Protein AF-A0A6A3ALC1-F1 (afdb_monomer)

Structure (mmCIF, N/CA/C/O backbone):
data_AF-A0A6A3ALC1-F1
#
_entry.id   AF-A0A6A3ALC1-F1
#
loop_
_atom_site.group_PDB
_atom_site.id
_atom_site.type_symbol
_atom_site.label_atom_id
_atom_site.label_alt_id
_atom_site.label_comp_id
_atom_site.label_asym_id
_atom_site.label_entity_id
_atom_site.label_seq_id
_atom_site.pdbx_PDB_ins_code
_atom_site.Cartn_x
_atom_site.Cartn_y
_atom_site.Cartn_z
_atom_site.occupancy
_atom_site.B_iso_or_equiv
_atom_site.auth_seq_id
_atom_site.auth_comp_id
_atom_site.auth_asym_id
_atom_site.auth_atom_id
_atom_site.pdbx_PDB_model_num
ATOM 1 N N . MET A 1 1 ? -24.497 8.948 1.895 1.00 29.97 1 MET A N 1
ATOM 2 C CA . MET A 1 1 ? -25.629 8.572 2.768 1.00 29.97 1 MET A CA 1
ATOM 3 C C . MET A 1 1 ? -25.246 9.025 4.170 1.00 29.97 1 MET A C 1
ATOM 5 O O . MET A 1 1 ? -24.110 8.804 4.559 1.00 29.97 1 MET A O 1
ATOM 9 N N . ASP A 1 2 ? -26.103 9.805 4.824 1.00 29.19 2 ASP A N 1
ATOM 10 C CA . ASP A 1 2 ? -25.814 10.597 6.032 1.00 29.19 2 ASP A CA 1
ATOM 11 C C . ASP A 1 2 ? -25.465 9.685 7.231 1.00 29.19 2 ASP A C 1
ATOM 13 O O . ASP A 1 2 ? -26.355 9.178 7.915 1.00 29.19 2 ASP A O 1
ATOM 17 N N . LEU A 1 3 ? -24.168 9.430 7.461 1.00 33.59 3 LEU A N 1
ATOM 18 C CA . LEU A 1 3 ? -23.647 8.793 8.675 1.00 33.59 3 LEU A CA 1
ATOM 19 C C . LEU A 1 3 ? -23.808 9.788 9.825 1.00 33.59 3 LEU A C 1
ATOM 21 O O . LEU A 1 3 ? -22.869 10.470 10.233 1.00 33.59 3 LEU A O 1
ATOM 25 N N . ARG A 1 4 ? -25.024 9.868 10.367 1.00 38.03 4 ARG A N 1
ATOM 26 C CA . ARG A 1 4 ? -25.247 10.454 11.686 1.00 38.03 4 ARG A CA 1
ATOM 27 C C . ARG A 1 4 ? -24.602 9.537 12.716 1.00 38.03 4 ARG A C 1
ATOM 29 O O . ARG A 1 4 ? -25.267 8.730 13.359 1.00 38.03 4 ARG A O 1
ATOM 36 N N . LEU A 1 5 ? -23.287 9.663 12.872 1.00 43.12 5 LEU A N 1
ATOM 37 C CA . LEU A 1 5 ? -22.649 9.376 14.144 1.00 43.12 5 LEU A CA 1
ATOM 38 C C . LEU A 1 5 ? -23.392 10.239 15.159 1.00 43.12 5 LEU A C 1
ATOM 40 O O . LEU A 1 5 ? -23.270 11.464 15.147 1.00 43.12 5 LEU A O 1
ATOM 44 N N . ASN A 1 6 ? -24.216 9.606 15.994 1.00 45.78 6 ASN A N 1
ATOM 45 C CA . ASN A 1 6 ? -24.698 10.220 17.221 1.00 45.78 6 ASN A CA 1
ATOM 46 C C . ASN A 1 6 ? -23.458 10.447 18.091 1.00 45.78 6 ASN A C 1
ATOM 48 O O . ASN A 1 6 ? -23.088 9.612 18.912 1.00 45.78 6 ASN A O 1
ATOM 52 N N . LEU A 1 7 ? -22.745 11.532 17.808 1.00 45.75 7 LEU A N 1
ATOM 53 C CA . LEU A 1 7 ? -21.563 11.949 18.524 1.00 45.75 7 LEU A CA 1
ATOM 54 C C . LEU A 1 7 ? -22.053 12.639 19.786 1.00 45.75 7 LEU A C 1
ATOM 56 O O . LEU A 1 7 ? -22.609 13.736 19.731 1.00 45.75 7 LEU A O 1
ATOM 60 N N . VAL A 1 8 ? -21.852 11.993 20.928 1.00 55.41 8 VAL A N 1
ATOM 61 C CA . VAL A 1 8 ? -21.975 12.684 22.206 1.00 55.41 8 VAL A CA 1
ATOM 62 C C . VAL A 1 8 ? -20.604 13.273 22.511 1.00 55.41 8 VAL A C 1
ATOM 64 O O . VAL A 1 8 ? -19.768 12.673 23.186 1.00 55.41 8 VAL A O 1
ATOM 67 N N . THR A 1 9 ? -20.356 14.463 21.969 1.00 48.62 9 THR A N 1
ATOM 68 C CA . THR A 1 9 ? -19.227 15.303 22.370 1.00 48.62 9 THR A CA 1
ATOM 69 C C . THR A 1 9 ? -19.550 15.923 23.724 1.00 48.62 9 THR A C 1
ATOM 71 O O . THR A 1 9 ? -20.247 16.928 23.837 1.00 48.62 9 THR A O 1
ATOM 74 N N . LEU A 1 10 ? -19.058 15.291 24.786 1.00 53.97 10 LEU A N 1
ATOM 75 C CA . LEU A 1 10 ? -19.120 15.818 26.147 1.00 53.97 10 LEU A CA 1
ATOM 76 C C . LEU A 1 10 ? -17.853 16.633 26.419 1.00 53.97 10 LEU A C 1
ATOM 78 O O . LEU A 1 10 ? -16.948 16.204 27.128 1.00 53.97 10 LEU A O 1
ATOM 82 N N . GLU A 1 11 ? -17.782 17.822 25.817 1.00 43.75 11 GLU A N 1
ATOM 83 C CA . GLU A 1 11 ? -16.582 18.673 25.854 1.00 43.75 11 GLU A CA 1
ATOM 84 C C . GLU A 1 11 ? -16.265 19.258 27.235 1.00 43.75 11 GLU A C 1
ATOM 86 O O . GLU A 1 11 ? -15.140 19.683 27.478 1.00 43.75 11 GLU A O 1
ATOM 91 N N . THR A 1 12 ? -17.207 19.281 28.177 1.00 46.44 12 THR A N 1
ATOM 92 C CA . THR A 1 12 ? -16.964 19.898 29.487 1.00 46.44 12 THR A CA 1
ATOM 93 C C . THR A 1 12 ? -17.797 19.250 30.585 1.00 46.44 12 THR A C 1
ATOM 95 O O . THR A 1 12 ? -18.815 19.779 31.020 1.00 46.44 12 THR A O 1
ATOM 98 N N . ILE A 1 13 ? -17.324 18.129 31.134 1.00 47.84 13 ILE A N 1
ATOM 99 C CA . ILE A 1 13 ? -17.616 17.842 32.544 1.00 47.84 13 ILE A CA 1
ATOM 100 C C . ILE A 1 13 ? -16.297 17.706 33.289 1.00 47.84 13 ILE A C 1
ATOM 102 O O . ILE A 1 13 ? -15.787 16.616 33.538 1.00 47.84 13 ILE A O 1
ATOM 106 N N . LEU A 1 14 ? -15.776 18.866 33.691 1.00 51.53 14 LEU A N 1
ATOM 107 C CA . LEU A 1 14 ? -14.602 19.033 34.551 1.00 51.53 14 LEU A CA 1
ATOM 108 C C . LEU A 1 14 ? -14.738 18.319 35.921 1.00 51.53 14 LEU A C 1
ATOM 110 O O . LEU A 1 14 ? -13.794 18.308 36.700 1.00 51.53 14 LEU A O 1
ATOM 114 N N . TRP A 1 15 ? -15.903 17.725 36.218 1.00 57.31 15 TRP A N 1
ATOM 115 C CA . TRP A 1 15 ? -16.284 17.217 37.539 1.00 57.31 15 TRP A CA 1
ATOM 116 C C . TRP A 1 15 ? -16.994 15.851 37.528 1.00 57.31 15 TRP A C 1
ATOM 118 O O . TRP A 1 15 ? -17.626 15.481 38.516 1.00 57.31 15 TRP A O 1
ATOM 128 N N . LEU A 1 16 ? -16.928 15.079 36.436 1.00 66.75 16 LEU A N 1
ATOM 129 C CA . LEU A 1 16 ? -17.439 13.704 36.455 1.00 66.75 16 LEU A CA 1
ATOM 130 C C . LEU A 1 16 ? -16.496 12.860 37.315 1.00 66.75 16 LEU A C 1
ATOM 132 O O . LEU A 1 16 ? -15.332 12.690 36.962 1.00 66.75 16 LEU A O 1
ATOM 136 N N . VAL A 1 17 ? -16.992 12.332 38.434 1.00 77.81 17 VAL A N 1
ATOM 137 C CA . VAL A 1 17 ? -16.265 11.339 39.237 1.00 77.81 17 VAL A CA 1
ATOM 138 C C . VAL A 1 17 ? -16.058 10.080 38.386 1.00 77.81 17 VAL A C 1
ATOM 140 O O . VAL A 1 17 ? -16.912 9.737 37.568 1.00 77.81 17 VAL A O 1
ATOM 143 N N . GLU A 1 18 ? -14.923 9.402 38.564 1.00 79.38 18 GLU A N 1
ATOM 144 C CA . GLU A 1 18 ? -14.517 8.219 37.788 1.00 79.38 18 GLU A CA 1
ATOM 145 C C . GLU A 1 18 ? -15.630 7.165 37.666 1.00 79.38 18 GLU A C 1
ATOM 147 O O . GLU A 1 18 ? -15.901 6.666 36.576 1.00 79.38 18 GLU A O 1
ATOM 152 N N . GLU A 1 19 ? -16.365 6.911 38.750 1.00 86.00 19 GLU A N 1
ATOM 153 C CA . GLU A 1 19 ? -17.481 5.960 38.763 1.00 86.00 19 GLU A CA 1
ATOM 154 C C . GLU A 1 19 ? -18.567 6.297 37.724 1.00 86.00 19 GLU A C 1
ATOM 156 O O . GLU A 1 19 ? -19.090 5.417 37.037 1.00 86.00 19 GLU A O 1
ATOM 161 N N . SER A 1 20 ? -18.896 7.579 37.573 1.00 85.56 20 SER A N 1
ATOM 162 C CA . SER A 1 20 ? -19.902 8.035 36.614 1.00 85.56 20 SER A CA 1
ATOM 163 C C . SER A 1 20 ? -19.396 7.952 35.175 1.00 85.56 20 SER A C 1
ATOM 165 O O . SER A 1 20 ? -20.187 7.671 34.276 1.00 85.56 20 SER A O 1
ATOM 167 N N . MET A 1 21 ? -18.090 8.131 34.946 1.00 83.69 21 MET A N 1
ATOM 168 C CA . MET A 1 21 ? -17.496 7.929 33.619 1.00 83.69 21 MET A CA 1
ATOM 169 C C . MET A 1 21 ? -17.563 6.472 33.191 1.00 83.69 21 MET A C 1
ATOM 171 O O . MET A 1 21 ? -17.961 6.198 32.068 1.00 83.69 21 MET A O 1
ATOM 175 N N . VAL A 1 22 ? -17.225 5.543 34.088 1.00 88.56 22 VAL A N 1
ATOM 176 C CA . VAL A 1 22 ? -17.288 4.102 33.803 1.00 88.56 22 VAL A CA 1
ATOM 177 C C . VAL A 1 22 ? -18.728 3.673 33.512 1.00 88.56 22 VAL A C 1
ATOM 179 O O . VAL A 1 22 ? -18.978 2.893 32.592 1.00 88.56 22 VAL A O 1
ATOM 182 N N . LYS A 1 23 ? -19.703 4.210 34.259 1.00 89.88 23 LYS A N 1
ATOM 183 C CA . LYS A 1 23 ? -21.128 3.961 33.992 1.00 89.88 23 LYS A CA 1
ATOM 184 C C . LYS A 1 23 ? -21.550 4.496 32.624 1.00 89.88 23 LYS A C 1
ATOM 186 O O . LYS A 1 23 ? -22.226 3.776 31.893 1.00 89.88 23 LYS A O 1
ATOM 191 N N . LEU A 1 24 ? -21.152 5.723 32.286 1.00 88.06 24 LEU A N 1
ATOM 192 C CA . LEU A 1 24 ? -21.489 6.349 31.010 1.00 88.06 24 LEU A CA 1
ATOM 193 C C . LEU A 1 24 ? -20.846 5.611 29.832 1.00 88.06 24 LEU A C 1
ATOM 195 O O . LEU A 1 24 ? -21.535 5.298 28.870 1.00 88.06 24 LEU A O 1
ATOM 199 N N . ASP A 1 25 ? -19.567 5.261 29.949 1.00 88.44 25 ASP A N 1
ATOM 200 C CA . ASP A 1 25 ? -18.830 4.456 28.974 1.00 88.44 25 ASP A CA 1
ATOM 201 C C . ASP A 1 25 ? -19.557 3.146 28.657 1.00 88.44 25 ASP A C 1
ATOM 203 O O . ASP A 1 25 ? -19.815 2.828 27.495 1.00 88.44 25 ASP A O 1
ATOM 207 N N . ARG A 1 26 ? -19.974 2.422 29.703 1.00 90.25 26 ARG A N 1
ATOM 208 C CA . ARG A 1 26 ? -20.699 1.159 29.553 1.00 90.25 26 ARG A CA 1
ATOM 209 C C . ARG A 1 26 ? -22.016 1.337 28.798 1.00 90.25 26 ARG A C 1
ATOM 211 O O . ARG A 1 26 ? -22.315 0.522 27.931 1.00 90.25 26 ARG A O 1
ATOM 218 N N . ILE A 1 27 ? -22.787 2.376 29.126 1.00 89.69 27 ILE A N 1
ATOM 219 C CA . ILE A 1 27 ? -24.067 2.671 28.462 1.00 89.69 27 ILE A CA 1
ATOM 220 C C . ILE A 1 27 ? -23.821 3.041 26.995 1.00 89.69 27 ILE A C 1
ATOM 222 O O . ILE A 1 27 ? -24.433 2.457 26.107 1.00 89.69 27 ILE A O 1
ATOM 226 N N . CYS A 1 28 ? -22.875 3.943 26.721 1.00 88.56 28 CYS A N 1
ATOM 227 C CA . CYS A 1 28 ? -22.543 4.359 25.359 1.00 88.56 28 CYS A CA 1
ATOM 228 C C . CYS A 1 28 ? -22.090 3.177 24.489 1.00 88.56 28 CYS A C 1
ATOM 230 O O . CYS A 1 28 ? -22.534 3.055 23.350 1.00 88.56 28 CYS A O 1
ATOM 232 N N . ARG A 1 29 ? -21.288 2.248 25.026 1.00 87.75 29 ARG A N 1
ATOM 233 C CA . ARG A 1 29 ? -20.883 1.030 24.301 1.00 87.75 29 ARG A CA 1
ATOM 234 C C . ARG A 1 29 ? -22.042 0.083 24.001 1.00 87.75 29 ARG A C 1
ATOM 236 O O . ARG A 1 29 ? -22.037 -0.548 22.946 1.00 87.75 29 ARG A O 1
ATOM 243 N N . GLN A 1 30 ? -23.006 -0.041 24.914 1.00 88.75 30 GLN A N 1
ATOM 244 C CA . GLN A 1 30 ? -24.198 -0.874 24.713 1.00 88.75 30 GLN A CA 1
ATOM 245 C C . GLN A 1 30 ? -25.095 -0.313 23.607 1.00 88.75 30 GLN A C 1
ATOM 247 O O . GLN A 1 30 ? -25.581 -1.075 22.778 1.00 88.75 30 GLN A O 1
ATOM 252 N N . GLU A 1 31 ? -25.223 1.011 23.549 1.00 86.62 31 GLU A N 1
ATOM 253 C CA . GLU A 1 31 ? -26.041 1.724 22.560 1.00 86.62 31 GLU A CA 1
ATOM 254 C C . GLU A 1 31 ? -25.285 2.055 21.257 1.00 86.62 31 GLU A C 1
ATOM 256 O O . GLU A 1 31 ? -25.820 2.730 20.381 1.00 86.62 31 GLU A O 1
ATOM 261 N N . ASN A 1 32 ? -24.035 1.595 21.111 1.00 83.31 32 ASN A N 1
ATOM 262 C CA . ASN A 1 32 ? -23.160 1.887 19.969 1.00 83.31 32 ASN A CA 1
ATOM 263 C C . ASN A 1 32 ? -22.980 3.397 19.687 1.00 83.31 32 ASN A C 1
ATOM 265 O O . ASN A 1 32 ? -22.953 3.847 18.541 1.00 83.31 32 ASN A O 1
ATOM 269 N N . VAL A 1 33 ? -22.862 4.186 20.753 1.00 85.81 33 VAL A N 1
ATOM 270 C CA . VAL A 1 33 ? -22.653 5.637 20.724 1.00 85.81 33 VAL A CA 1
ATOM 271 C C . VAL A 1 33 ? -21.180 5.940 20.991 1.00 85.81 33 VAL A C 1
ATOM 273 O O . VAL A 1 33 ? -20.600 5.444 21.957 1.00 85.81 33 VAL A O 1
ATOM 276 N N . MET A 1 34 ? -20.573 6.781 20.150 1.00 85.25 34 MET A N 1
ATOM 277 C CA . MET A 1 34 ? -19.203 7.251 20.354 1.00 85.25 34 MET A CA 1
ATOM 278 C C . MET A 1 34 ? -19.152 8.246 21.515 1.00 85.25 34 MET A C 1
ATOM 280 O O . MET A 1 34 ? -19.921 9.211 21.551 1.00 85.25 34 MET A O 1
ATOM 284 N N . LEU A 1 35 ? -18.211 8.030 22.431 1.00 86.94 35 LEU A N 1
ATOM 285 C CA . LEU A 1 35 ? -17.982 8.878 23.593 1.00 86.94 35 LEU A CA 1
ATOM 286 C C . LEU A 1 35 ? -16.545 9.399 23.593 1.00 86.94 35 LEU A C 1
ATOM 288 O O . LEU A 1 35 ? -15.596 8.626 23.468 1.00 86.94 35 LEU A O 1
ATOM 292 N N . ILE A 1 36 ? -16.385 10.709 23.772 1.00 87.56 36 ILE A N 1
ATOM 293 C CA . ILE A 1 36 ? -15.078 11.355 23.917 1.00 87.56 36 ILE A CA 1
ATOM 294 C C . ILE A 1 36 ? -15.037 12.051 25.274 1.00 87.56 36 ILE A C 1
ATOM 296 O O . ILE A 1 36 ? -15.840 12.940 25.551 1.00 87.56 36 ILE A O 1
ATOM 300 N N . PHE A 1 37 ? -14.087 11.655 26.114 1.00 85.38 37 PHE A N 1
ATOM 301 C CA . PHE A 1 37 ? -13.761 12.340 27.355 1.00 85.38 37 PHE A CA 1
ATOM 302 C C . PHE A 1 37 ? -12.578 13.270 27.128 1.00 85.38 37 PHE A C 1
ATOM 304 O O . PHE A 1 37 ? -11.504 12.810 26.754 1.00 85.38 37 PHE A O 1
ATOM 311 N N . ALA A 1 38 ? -12.750 14.555 27.421 1.00 85.56 38 ALA A N 1
ATOM 312 C CA . ALA A 1 38 ? -11.666 15.526 27.470 1.00 85.56 38 ALA A CA 1
ATOM 313 C C . ALA A 1 38 ? -11.554 16.095 28.890 1.00 85.56 38 ALA A C 1
ATOM 315 O O . ALA A 1 38 ? -12.540 16.539 29.481 1.00 85.56 38 ALA A O 1
ATOM 316 N N . ARG A 1 39 ? -10.353 16.060 29.467 1.00 81.25 39 ARG A N 1
ATOM 317 C CA . ARG A 1 39 ? -10.051 16.586 30.803 1.00 81.25 39 ARG A CA 1
ATOM 318 C C . ARG A 1 39 ? -8.808 17.455 30.751 1.00 81.25 39 ARG A C 1
ATOM 320 O O . ARG A 1 39 ? -7.863 17.142 30.039 1.00 81.25 39 ARG A O 1
ATOM 327 N N . SER A 1 40 ? -8.794 18.514 31.551 1.00 86.00 40 SER A N 1
ATOM 328 C CA . SER A 1 40 ? -7.619 19.360 31.744 1.00 86.00 40 SER A CA 1
ATOM 329 C C . SER A 1 40 ? -7.277 19.431 33.228 1.00 86.00 40 SER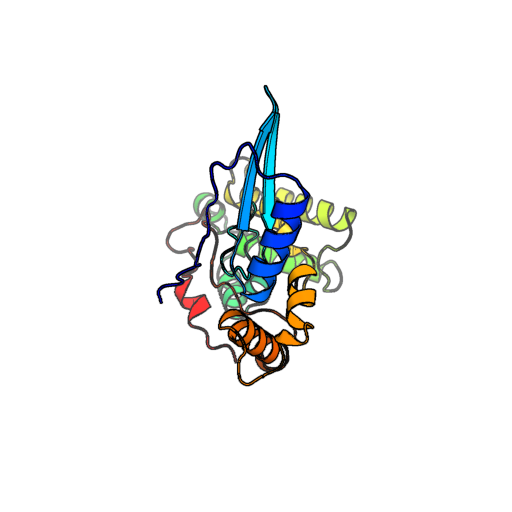 A C 1
ATOM 331 O O . SER A 1 40 ? -8.130 19.758 34.053 1.00 86.00 40 SER A O 1
ATOM 333 N N . TYR A 1 41 ? -6.032 19.108 33.561 1.00 84.69 41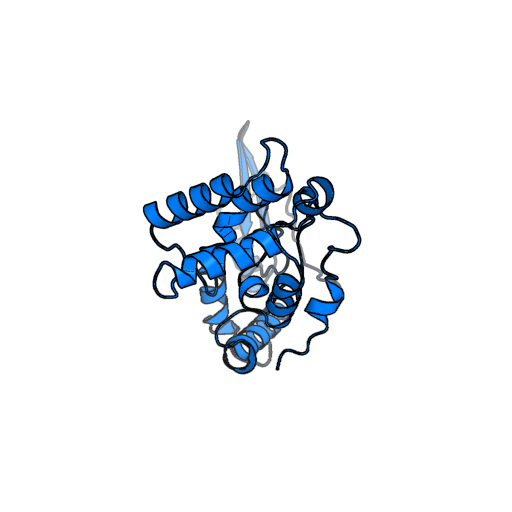 TYR A N 1
ATOM 334 C CA . TYR A 1 41 ? -5.440 19.213 34.889 1.00 84.69 41 TYR A CA 1
ATOM 335 C C . TYR A 1 41 ? -4.226 20.143 34.812 1.00 84.69 41 TYR A C 1
ATOM 337 O O . TYR A 1 41 ? -3.111 19.726 34.491 1.00 84.69 41 TYR A O 1
ATOM 345 N N . GLY A 1 42 ? -4.447 21.429 35.096 1.00 87.19 42 GLY A N 1
ATOM 346 C CA . GLY A 1 42 ? -3.411 22.459 35.018 1.00 87.19 42 GLY A CA 1
ATOM 347 C C . GLY A 1 42 ? -2.879 22.617 33.593 1.00 87.19 42 GLY A C 1
ATOM 348 O O . GLY A 1 42 ? -3.579 23.125 32.725 1.00 87.19 42 GLY A O 1
ATOM 349 N N . LEU A 1 43 ? -1.639 22.175 33.366 1.00 91.19 43 LEU A N 1
ATOM 350 C CA . LEU A 1 43 ? -0.973 22.203 32.056 1.00 91.19 43 LEU A CA 1
ATOM 351 C C . LEU A 1 43 ? -1.062 20.866 31.298 1.00 91.19 43 LEU A C 1
ATOM 353 O O . LEU A 1 43 ? -0.460 20.726 30.238 1.00 91.19 43 LEU A O 1
ATOM 357 N N . THR A 1 44 ? -1.775 19.872 31.836 1.00 91.06 44 THR A N 1
ATOM 358 C CA . THR A 1 44 ? -1.932 18.547 31.216 1.00 91.06 44 THR A CA 1
ATOM 359 C C . THR A 1 44 ? -3.353 18.364 30.699 1.00 91.06 44 THR A C 1
ATOM 361 O O . THR A 1 44 ? -4.305 18.466 31.468 1.00 91.06 44 THR A O 1
ATOM 364 N N . GLY A 1 45 ? -3.497 18.048 29.413 1.00 88.81 45 GLY A N 1
ATOM 365 C CA . GLY A 1 45 ? -4.756 17.594 28.821 1.00 88.81 45 GLY A CA 1
ATOM 366 C C . GLY A 1 45 ? -4.788 16.071 28.689 1.00 88.81 45 GLY A C 1
ATOM 367 O O . GLY A 1 45 ? -3.781 15.460 28.344 1.00 88.81 45 GLY A O 1
ATOM 368 N N . LEU A 1 46 ? -5.943 15.460 28.942 1.00 85.06 46 LEU A N 1
ATOM 369 C CA . LEU A 1 46 ? -6.227 14.047 28.702 1.00 85.06 46 LEU A CA 1
ATOM 370 C C . LEU A 1 46 ? -7.431 13.946 27.769 1.00 85.06 46 LEU A C 1
ATOM 372 O O . LEU A 1 46 ? -8.481 14.517 28.062 1.00 85.06 46 LEU A O 1
ATOM 376 N N . ILE A 1 47 ? -7.293 13.183 26.688 1.00 89.06 47 ILE A N 1
ATOM 377 C CA . ILE A 1 47 ? -8.396 12.831 25.795 1.00 89.06 47 ILE A CA 1
ATOM 378 C C . ILE A 1 47 ? -8.500 11.307 25.754 1.00 89.06 47 ILE A C 1
ATOM 380 O O . ILE A 1 47 ? -7.506 10.625 25.518 1.00 89.06 47 ILE A O 1
ATOM 384 N N . GLN A 1 48 ? -9.696 10.776 25.990 1.00 87.25 48 GLN A N 1
ATOM 385 C CA . GLN A 1 48 ? -9.998 9.352 25.894 1.00 87.25 48 GLN A CA 1
ATOM 386 C C . GLN A 1 48 ? -11.210 9.158 24.988 1.00 87.25 48 GLN A C 1
ATOM 388 O O . GLN A 1 48 ? -12.269 9.730 25.229 1.00 87.25 48 GLN A O 1
ATOM 393 N N . ILE A 1 49 ? -11.057 8.322 23.964 1.00 89.19 49 ILE A N 1
ATOM 394 C CA . ILE A 1 49 ? -12.127 7.960 23.034 1.00 89.19 49 ILE A CA 1
ATOM 395 C C . ILE A 1 49 ? -12.616 6.560 23.400 1.00 89.19 49 ILE A C 1
ATOM 397 O O . ILE A 1 49 ? -11.813 5.658 23.638 1.00 89.19 49 ILE A O 1
ATOM 401 N N . SER A 1 50 ? -13.931 6.380 23.445 1.00 88.69 50 SER A N 1
ATOM 402 C CA . SER A 1 50 ? -14.568 5.086 23.630 1.00 88.69 50 SER A CA 1
ATOM 403 C C . SER A 1 50 ? -15.605 4.852 22.549 1.00 88.69 50 SER A C 1
ATOM 405 O O . SER A 1 50 ? -16.550 5.621 22.366 1.00 88.69 50 SER A O 1
ATOM 407 N N . VAL A 1 51 ? -15.396 3.773 21.813 1.00 88.31 51 VAL A N 1
ATOM 408 C CA . VAL A 1 51 ? -16.236 3.329 20.712 1.00 88.31 51 VAL A CA 1
ATOM 409 C C . VAL A 1 51 ? -16.163 1.807 20.674 1.00 88.31 51 VAL A C 1
ATOM 411 O O . VAL A 1 51 ? -15.129 1.230 21.014 1.00 88.31 51 VAL A O 1
ATOM 414 N N . LYS A 1 52 ? -17.272 1.149 20.327 1.00 86.75 52 LYS A N 1
ATOM 415 C CA . LYS A 1 52 ? -17.311 -0.313 20.210 1.00 86.75 52 LYS A CA 1
ATOM 416 C C . LYS A 1 52 ? -16.536 -0.776 18.977 1.00 86.75 52 LYS A C 1
ATOM 418 O O . LYS A 1 52 ? -15.660 -1.622 19.089 1.00 86.75 52 LYS A O 1
ATOM 423 N N . GLU A 1 53 ? -16.867 -0.200 17.828 1.00 87.38 53 GLU A N 1
ATOM 424 C CA . GLU A 1 53 ? -16.229 -0.465 16.544 1.00 87.38 53 GLU A CA 1
ATOM 425 C C . GLU A 1 53 ? -16.226 0.830 15.725 1.00 87.38 53 GLU A C 1
ATOM 427 O O . GLU A 1 53 ? -17.230 1.545 15.678 1.00 87.38 53 GLU A O 1
ATOM 432 N N . HIS A 1 54 ? -15.091 1.149 15.106 1.00 88.25 54 HIS A N 1
ATOM 433 C CA . HIS A 1 54 ? -14.965 2.282 14.197 1.00 88.25 54 HIS A CA 1
ATOM 434 C C . HIS A 1 54 ? -14.300 1.818 12.905 1.00 88.25 54 HIS A C 1
ATOM 436 O O . HIS A 1 54 ? -13.084 1.660 12.835 1.00 88.25 54 HIS A O 1
ATOM 442 N N . THR A 1 55 ? -15.125 1.569 11.894 1.00 89.19 55 THR A N 1
ATOM 443 C CA . THR A 1 55 ? -14.690 1.113 10.576 1.00 89.19 55 THR A CA 1
ATOM 444 C C . THR A 1 55 ? -14.359 2.301 9.679 1.00 89.19 55 THR A C 1
ATOM 446 O O . THR A 1 55 ? -15.196 3.190 9.503 1.00 89.19 55 THR A O 1
ATOM 449 N N . VAL A 1 56 ? -13.169 2.307 9.078 1.00 88.50 56 VAL A N 1
ATOM 450 C CA . VAL A 1 56 ? -12.688 3.384 8.198 1.00 88.50 56 VAL A CA 1
ATOM 451 C C . VAL A 1 56 ? -12.234 2.782 6.873 1.00 88.50 56 VAL A C 1
ATOM 453 O O . VAL A 1 56 ? -11.431 1.855 6.868 1.00 88.50 56 VAL A O 1
ATOM 456 N N . ILE A 1 57 ? -12.743 3.317 5.759 1.00 85.56 57 ILE A N 1
ATOM 457 C CA . ILE A 1 57 ? -12.324 2.929 4.400 1.00 85.56 57 ILE A CA 1
ATOM 458 C C . ILE A 1 57 ? -11.202 3.862 3.919 1.00 85.56 57 ILE A C 1
ATOM 460 O O . ILE A 1 57 ? -10.116 3.412 3.574 1.00 85.56 57 ILE A O 1
ATOM 464 N N . GLU A 1 58 ? -11.427 5.177 3.961 1.00 83.06 58 GLU A N 1
ATOM 465 C CA . GLU A 1 58 ? -10.430 6.179 3.569 1.00 83.06 58 GLU A CA 1
ATOM 466 C C . GLU A 1 58 ? -9.546 6.582 4.757 1.00 83.06 58 GLU A C 1
ATOM 468 O O . GLU A 1 58 ? -9.772 7.604 5.407 1.00 83.06 58 GLU A O 1
ATOM 473 N N . SER A 1 59 ? -8.521 5.779 5.044 1.00 80.94 59 SER A N 1
ATOM 474 C CA . SER A 1 59 ? -7.566 6.047 6.131 1.00 80.94 59 SER A CA 1
ATOM 475 C C . SER A 1 59 ? -6.571 7.175 5.830 1.00 80.94 59 SER A C 1
ATOM 477 O O . SER A 1 59 ? -5.935 7.667 6.757 1.00 80.94 59 SER A O 1
ATOM 479 N N . LYS A 1 60 ? -6.455 7.595 4.558 1.00 78.06 60 LYS A N 1
ATOM 480 C CA . LYS A 1 60 ? -5.559 8.664 4.068 1.00 78.06 60 LYS A CA 1
ATOM 481 C C . LYS A 1 60 ? -4.138 8.554 4.649 1.00 78.06 60 LYS A C 1
ATOM 483 O O . LYS A 1 60 ? -3.715 9.438 5.391 1.00 78.06 60 LYS A O 1
ATOM 488 N N . PRO A 1 61 ? -3.405 7.470 4.344 1.00 75.44 61 PRO A N 1
ATOM 489 C CA . PRO A 1 61 ? -2.069 7.275 4.893 1.00 75.44 61 PRO A CA 1
ATOM 490 C C . PRO A 1 61 ? -1.101 8.360 4.394 1.00 75.44 61 PRO A C 1
ATOM 492 O O . PRO A 1 61 ? -1.079 8.675 3.205 1.00 75.44 61 PRO A O 1
ATOM 495 N N . ASP A 1 62 ? -0.257 8.879 5.292 1.00 63.94 62 ASP A N 1
ATOM 496 C CA . ASP A 1 62 ? 0.744 9.918 4.977 1.00 63.94 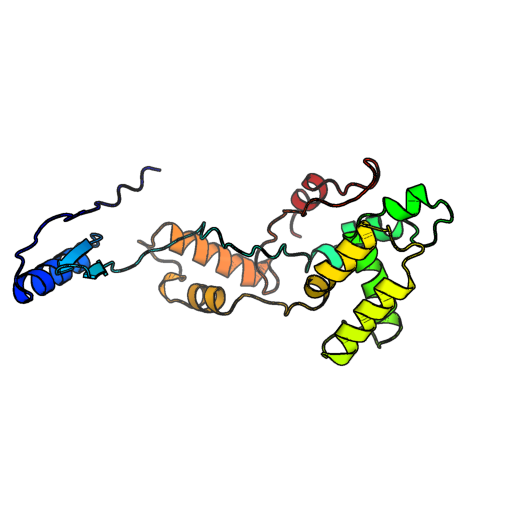62 ASP A CA 1
ATOM 497 C C . ASP A 1 62 ? 1.787 9.455 3.945 1.00 63.94 62 ASP A C 1
ATOM 499 O O . ASP A 1 62 ? 2.346 10.249 3.186 1.00 63.94 62 ASP A O 1
ATOM 503 N N . HIS A 1 63 ? 2.060 8.149 3.907 1.00 63.00 63 HIS A N 1
ATOM 504 C CA . HIS A 1 63 ? 2.994 7.534 2.973 1.00 63.00 63 HIS A CA 1
ATOM 505 C C . HIS A 1 63 ? 2.257 6.547 2.077 1.00 63.00 63 HIS A C 1
ATOM 507 O O . HIS A 1 63 ? 2.102 5.370 2.405 1.00 63.00 63 HIS A O 1
ATOM 513 N N . PHE A 1 64 ? 1.807 7.052 0.931 1.00 61.50 64 PHE A N 1
ATOM 514 C CA . PHE A 1 64 ? 1.160 6.251 -0.091 1.00 61.50 64 PHE A CA 1
ATOM 515 C C . PHE A 1 64 ? 2.202 5.572 -0.991 1.00 61.50 64 PHE A C 1
ATOM 517 O O . PHE A 1 64 ? 2.949 6.241 -1.710 1.00 61.50 64 PHE A O 1
ATOM 524 N N . LEU A 1 65 ? 2.272 4.239 -0.964 1.00 62.09 65 LEU A N 1
ATOM 525 C CA . LEU A 1 65 ? 3.055 3.482 -1.938 1.00 62.09 65 LEU A CA 1
ATOM 526 C C . LEU A 1 65 ? 2.133 3.042 -3.070 1.00 62.09 65 LEU A C 1
ATOM 528 O O . LEU A 1 65 ? 1.363 2.105 -2.904 1.00 62.09 65 LEU A O 1
ATOM 532 N N . TYR A 1 66 ? 2.255 3.699 -4.225 1.00 63.81 66 TYR A N 1
ATOM 533 C CA . TYR A 1 66 ? 1.581 3.263 -5.447 1.00 63.81 66 TYR A CA 1
ATOM 534 C C . TYR A 1 66 ? 1.903 1.802 -5.747 1.00 63.81 66 TYR A C 1
ATOM 536 O O . TYR A 1 66 ? 3.079 1.416 -5.811 1.00 63.81 66 TYR A O 1
ATOM 544 N N . ASP A 1 67 ? 0.857 1.014 -5.970 1.00 64.25 67 ASP A N 1
ATOM 545 C CA . ASP A 1 67 ? 0.993 -0.383 -6.337 1.00 64.25 67 ASP A CA 1
ATOM 546 C C . ASP A 1 67 ? 1.470 -0.531 -7.792 1.00 64.25 67 ASP A C 1
ATOM 548 O O . ASP A 1 67 ? 0.690 -0.687 -8.731 1.00 64.25 67 ASP A O 1
ATOM 552 N N . LEU A 1 68 ? 2.792 -0.512 -7.981 1.00 63.75 68 LEU A N 1
ATOM 553 C CA . LEU A 1 68 ? 3.415 -0.825 -9.270 1.00 63.75 68 LEU A CA 1
ATOM 554 C C . LEU A 1 68 ? 3.573 -2.342 -9.507 1.00 63.75 68 LEU A C 1
ATOM 556 O O . LEU A 1 68 ? 4.132 -2.747 -10.529 1.00 63.75 68 LEU A O 1
ATOM 560 N N . ARG A 1 69 ? 3.102 -3.199 -8.585 1.00 61.34 69 ARG A N 1
ATOM 561 C CA . ARG A 1 69 ? 3.410 -4.643 -8.561 1.00 61.34 69 ARG A CA 1
ATOM 562 C C . ARG A 1 69 ? 2.800 -5.372 -9.754 1.00 61.34 69 ARG A C 1
ATOM 564 O O . ARG A 1 69 ? 3.483 -6.162 -10.406 1.00 61.34 69 ARG A O 1
ATOM 571 N N . LYS A 1 70 ? 1.538 -5.076 -10.088 1.00 57.22 70 LYS A N 1
ATOM 572 C CA . LYS A 1 70 ? 0.910 -5.616 -11.306 1.00 57.22 70 LYS A CA 1
ATOM 573 C C . LYS A 1 70 ? 1.287 -4.834 -12.549 1.00 57.22 70 LYS A C 1
ATOM 575 O O . LYS A 1 70 ? 1.326 -5.457 -13.596 1.00 57.22 70 LYS A O 1
ATOM 580 N N . LEU A 1 71 ? 1.633 -3.545 -12.446 1.00 54.16 71 LEU A N 1
ATOM 581 C CA . LEU A 1 71 ? 2.107 -2.766 -13.595 1.00 54.16 71 LEU A CA 1
ATOM 582 C C . LEU A 1 71 ? 3.257 -3.508 -14.295 1.00 54.16 71 LEU A C 1
ATOM 584 O O . LEU A 1 71 ? 3.138 -3.803 -15.477 1.00 54.16 71 LEU A O 1
ATOM 588 N N . ILE A 1 72 ? 4.270 -3.967 -13.551 1.00 53.09 72 ILE A N 1
ATOM 589 C CA . ILE A 1 72 ? 5.421 -4.713 -14.105 1.00 53.09 72 ILE A CA 1
ATOM 590 C C . ILE A 1 72 ? 5.047 -6.083 -14.707 1.00 53.09 72 ILE A C 1
ATOM 592 O O . ILE A 1 72 ? 5.767 -6.613 -15.547 1.00 53.09 72 ILE A O 1
ATOM 596 N N . SER A 1 73 ? 3.929 -6.679 -14.294 1.00 57.47 73 SER A N 1
ATOM 597 C CA . SER A 1 73 ? 3.481 -7.990 -14.794 1.00 57.47 73 SER A CA 1
ATOM 598 C C . SER A 1 73 ? 2.372 -7.883 -15.844 1.00 57.47 73 SER A C 1
ATOM 600 O O . SER A 1 73 ? 1.914 -8.897 -16.368 1.00 57.47 73 SER A O 1
ATOM 602 N N . PHE A 1 74 ? 1.898 -6.673 -16.136 1.00 62.47 74 PHE A N 1
ATOM 603 C CA . PHE A 1 74 ? 0.721 -6.470 -16.956 1.00 62.47 74 PHE A CA 1
ATOM 604 C C . PHE A 1 74 ? 1.080 -6.535 -18.435 1.00 62.47 74 PHE A C 1
ATOM 606 O O . PHE A 1 74 ? 1.926 -5.786 -18.918 1.00 62.47 74 PHE A O 1
ATOM 613 N N . VAL A 1 75 ? 0.382 -7.398 -19.174 1.00 59.84 75 VAL A N 1
ATOM 614 C CA . VAL A 1 75 ? 0.609 -7.631 -20.609 1.00 59.84 75 VAL A CA 1
ATOM 615 C C . VAL A 1 75 ? 0.604 -6.324 -21.408 1.00 59.84 75 VAL A C 1
ATOM 617 O O . VAL A 1 75 ? 1.450 -6.136 -22.278 1.00 59.84 75 VAL A O 1
ATOM 620 N N . PHE A 1 76 ? -0.293 -5.387 -21.082 1.00 64.50 76 PHE A N 1
ATOM 621 C CA . PHE A 1 76 ? -0.343 -4.091 -21.760 1.00 64.50 76 PHE A CA 1
ATOM 622 C C . PHE A 1 76 ? 0.899 -3.240 -21.478 1.00 64.50 76 PHE A C 1
ATOM 624 O O . PHE A 1 76 ? 1.471 -2.687 -22.415 1.00 64.50 76 PHE A O 1
ATOM 631 N N . LEU A 1 77 ? 1.358 -3.159 -20.224 1.00 69.44 77 LEU A N 1
ATOM 632 C CA . LEU A 1 77 ? 2.555 -2.382 -19.914 1.00 69.44 77 LEU A CA 1
ATOM 633 C C . LEU A 1 77 ? 3.802 -3.027 -20.513 1.00 69.44 77 LEU A C 1
ATOM 635 O O . LEU A 1 77 ? 4.659 -2.305 -21.001 1.00 69.44 77 LEU A O 1
ATOM 639 N N . ASN A 1 78 ? 3.874 -4.358 -20.549 1.00 72.94 78 ASN A N 1
ATOM 640 C CA . ASN A 1 78 ? 4.952 -5.063 -21.235 1.00 72.94 78 ASN A CA 1
ATOM 641 C C . ASN A 1 78 ? 4.950 -4.737 -22.730 1.00 72.94 78 ASN A C 1
ATOM 643 O O . ASN A 1 78 ? 5.978 -4.326 -23.250 1.00 72.94 78 ASN A O 1
ATOM 647 N N . SER A 1 79 ? 3.793 -4.784 -23.398 1.00 74.62 79 SER A N 1
ATOM 648 C CA . SER A 1 79 ? 3.695 -4.405 -24.817 1.00 74.62 79 SER A CA 1
ATOM 649 C C . SER A 1 79 ? 4.052 -2.932 -25.072 1.00 74.62 79 SER A C 1
ATOM 651 O O . SER A 1 79 ? 4.691 -2.598 -26.069 1.00 74.62 79 SER A O 1
ATOM 653 N N . PHE A 1 80 ? 3.688 -2.039 -24.147 1.00 77.44 80 PHE A N 1
ATOM 654 C CA . PHE A 1 80 ? 4.043 -0.625 -24.215 1.00 77.44 80 PHE A CA 1
ATOM 655 C C . PHE A 1 80 ? 5.542 -0.415 -23.978 1.00 77.44 80 PHE A C 1
ATOM 657 O O . PHE A 1 80 ? 6.198 0.298 -24.734 1.00 77.44 80 PHE A O 1
ATOM 664 N N . ALA A 1 81 ? 6.111 -1.081 -22.976 1.00 80.25 81 ALA A N 1
ATOM 665 C CA . ALA A 1 81 ? 7.533 -1.037 -22.683 1.00 80.25 81 ALA A CA 1
ATOM 666 C C . ALA A 1 81 ? 8.354 -1.612 -23.844 1.00 80.25 81 ALA A C 1
ATOM 668 O O . ALA A 1 81 ? 9.353 -1.012 -24.223 1.00 80.25 81 ALA A O 1
ATOM 669 N N . GLU A 1 82 ? 7.927 -2.711 -24.467 1.00 81.81 82 GLU A N 1
ATOM 670 C CA . GLU A 1 82 ? 8.562 -3.283 -25.663 1.00 81.81 82 GLU A CA 1
ATOM 671 C C . GLU A 1 82 ? 8.635 -2.286 -26.826 1.00 81.81 82 GLU A C 1
ATOM 673 O O . GLU A 1 82 ? 9.622 -2.284 -27.561 1.00 81.81 82 GLU A O 1
ATOM 678 N N . SER A 1 83 ? 7.638 -1.408 -26.966 1.00 81.81 83 SER A N 1
ATOM 679 C CA . SER A 1 83 ? 7.593 -0.412 -28.044 1.00 81.81 83 SER A CA 1
ATOM 680 C C . SER A 1 83 ? 8.598 0.740 -27.895 1.00 81.81 83 SER A C 1
ATOM 682 O O . SER A 1 83 ? 8.912 1.409 -28.878 1.00 81.81 83 SER A O 1
ATOM 684 N N . ILE A 1 84 ? 9.121 0.970 -26.689 1.00 83.38 84 ILE A N 1
ATOM 685 C CA . ILE A 1 84 ? 10.045 2.070 -26.381 1.00 83.38 84 ILE A CA 1
ATOM 686 C C . ILE A 1 84 ? 11.467 1.524 -26.328 1.00 83.38 84 ILE A C 1
ATOM 688 O O . ILE A 1 84 ? 11.713 0.583 -25.591 1.00 83.38 84 ILE A O 1
ATOM 692 N N . ASP A 1 85 ? 12.439 2.108 -27.026 1.00 83.75 85 ASP A N 1
ATOM 693 C CA . ASP A 1 85 ? 13.851 1.719 -26.876 1.00 83.75 85 ASP A CA 1
ATOM 694 C C . ASP A 1 85 ? 14.535 2.525 -25.758 1.00 83.75 85 ASP A C 1
ATOM 696 O O . ASP A 1 85 ? 14.431 3.748 -25.721 1.00 83.75 85 ASP A O 1
ATOM 700 N N . LEU A 1 86 ? 15.257 1.844 -24.856 1.00 84.50 86 LEU A N 1
ATOM 701 C CA . LEU A 1 86 ? 16.048 2.514 -23.812 1.00 84.50 86 LEU A CA 1
ATOM 702 C C . LEU A 1 86 ? 17.413 2.974 -24.316 1.00 84.50 86 LEU A C 1
ATOM 704 O O . LEU A 1 86 ? 18.013 3.843 -23.703 1.00 84.50 86 LEU A O 1
ATOM 708 N N . ASN A 1 87 ? 17.917 2.415 -25.418 1.00 83.88 87 ASN A N 1
ATOM 709 C CA . ASN A 1 87 ? 19.231 2.770 -25.962 1.00 83.88 87 ASN A CA 1
ATOM 710 C C . ASN A 1 87 ? 19.137 3.853 -27.047 1.00 83.88 87 ASN A C 1
ATOM 712 O O . ASN A 1 87 ? 20.000 3.938 -27.930 1.00 83.88 87 ASN A O 1
ATOM 716 N N . VAL A 1 88 ? 18.075 4.663 -27.002 1.00 86.31 88 VAL A N 1
ATOM 717 C CA . VAL A 1 88 ? 17.858 5.734 -27.970 1.00 86.31 88 VAL A CA 1
ATOM 718 C C . VAL A 1 88 ? 19.032 6.716 -27.908 1.00 86.31 88 VAL A C 1
ATOM 720 O O . VAL A 1 88 ? 19.441 7.162 -26.840 1.00 86.31 88 VAL A O 1
ATOM 723 N N . GLN A 1 89 ? 19.613 7.027 -29.067 1.00 82.62 89 GLN A N 1
ATOM 724 C CA . GLN A 1 89 ? 20.792 7.900 -29.143 1.00 82.62 89 GLN A CA 1
ATOM 725 C C . GLN A 1 89 ? 20.443 9.378 -28.937 1.00 82.62 89 GLN A C 1
ATOM 727 O O . GLN A 1 89 ? 21.333 10.181 -28.673 1.00 82.62 89 GLN A O 1
ATOM 732 N N . ASP A 1 90 ? 19.167 9.739 -29.095 1.00 86.81 90 ASP A N 1
ATOM 733 C CA . ASP A 1 90 ? 18.693 11.098 -28.865 1.00 86.81 90 ASP A CA 1
ATOM 734 C C . ASP A 1 90 ? 18.636 11.398 -27.354 1.00 86.81 90 ASP A C 1
ATOM 736 O O . ASP A 1 90 ? 17.806 10.811 -26.651 1.00 86.81 90 ASP A O 1
ATOM 740 N N . PRO A 1 91 ? 19.461 12.333 -26.840 1.00 84.94 91 PRO A N 1
ATOM 741 C CA . PRO A 1 91 ? 19.480 12.666 -25.419 1.00 84.94 91 PRO A CA 1
ATOM 742 C C . PRO A 1 91 ? 18.149 13.233 -24.922 1.00 84.94 91 PRO A C 1
ATOM 744 O O . PRO A 1 91 ? 17.820 13.088 -23.746 1.00 84.94 91 PRO A O 1
ATOM 747 N N . VAL A 1 92 ? 17.380 13.894 -25.798 1.00 85.12 92 VAL A N 1
ATOM 748 C CA . VAL A 1 92 ? 16.077 14.451 -25.421 1.00 85.12 92 VAL A CA 1
ATOM 749 C C . VAL A 1 92 ? 15.076 13.321 -25.242 1.00 85.12 92 VAL A C 1
ATOM 751 O O . VAL A 1 92 ? 14.467 13.234 -24.179 1.00 85.12 92 VAL A O 1
ATOM 754 N N . ALA A 1 93 ? 14.936 12.427 -26.223 1.00 84.50 93 ALA A N 1
ATOM 755 C CA . ALA A 1 93 ? 14.073 11.258 -26.091 1.00 84.50 93 ALA A CA 1
ATOM 756 C C . ALA A 1 93 ? 14.445 10.395 -24.874 1.00 84.50 93 ALA A C 1
ATOM 758 O O . ALA A 1 93 ? 13.548 10.005 -24.132 1.00 84.50 93 ALA A O 1
ATOM 759 N N . HIS A 1 94 ? 15.740 10.167 -24.613 1.00 88.19 94 HIS A N 1
ATOM 760 C CA . HIS A 1 94 ? 16.208 9.360 -23.478 1.00 88.19 94 HIS A CA 1
ATOM 761 C C . HIS A 1 94 ? 15.781 9.932 -22.114 1.00 88.19 94 HIS A C 1
ATOM 763 O O . HIS A 1 94 ? 15.308 9.196 -21.246 1.00 88.19 94 HIS A O 1
ATOM 769 N N . LYS A 1 95 ? 15.861 11.258 -21.941 1.00 88.62 95 LYS A N 1
ATOM 770 C CA . LYS A 1 95 ? 15.438 11.965 -20.714 1.00 88.62 95 LYS A CA 1
ATOM 771 C C . LYS A 1 95 ? 13.932 11.942 -20.463 1.00 88.62 95 LYS A C 1
ATOM 773 O O . LYS A 1 95 ? 13.497 12.133 -19.335 1.00 88.62 95 LYS A O 1
ATOM 778 N N . HIS A 1 96 ? 13.143 11.715 -21.508 1.00 87.31 96 HIS A N 1
ATOM 779 C CA . HIS A 1 96 ? 11.684 11.751 -21.457 1.00 87.31 96 HIS A CA 1
ATOM 780 C C . HIS A 1 96 ? 11.045 10.354 -21.448 1.00 87.31 96 HIS A C 1
ATOM 782 O O . HIS A 1 96 ? 9.834 10.224 -21.643 1.00 87.31 96 HIS A O 1
ATOM 788 N N . ILE A 1 97 ? 11.836 9.303 -21.214 1.00 87.75 97 ILE A N 1
ATOM 789 C CA . ILE A 1 97 ? 11.317 7.950 -21.012 1.00 87.75 97 ILE A CA 1
ATOM 790 C C . ILE A 1 97 ? 10.731 7.855 -19.595 1.00 87.75 97 ILE A C 1
A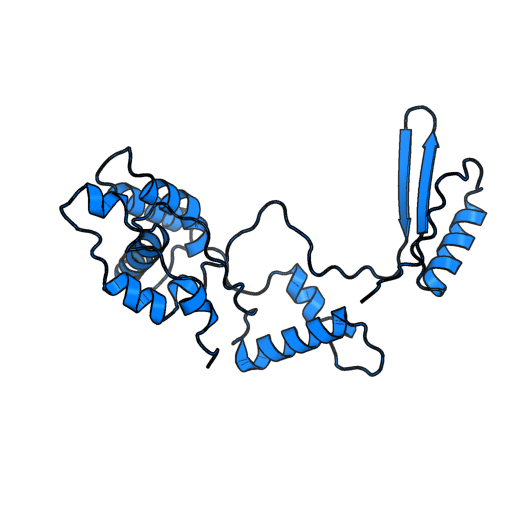TOM 792 O O . ILE A 1 97 ? 11.476 8.086 -18.639 1.00 87.75 97 ILE A O 1
ATOM 796 N N . PRO A 1 98 ? 9.452 7.462 -19.427 1.00 88.00 98 PRO A N 1
ATOM 797 C CA . PRO A 1 98 ? 8.845 7.320 -18.108 1.00 88.00 98 PRO A CA 1
ATOM 798 C C . PRO A 1 98 ? 9.594 6.308 -17.236 1.00 88.00 98 PRO A C 1
ATOM 800 O O . PRO A 1 98 ? 9.893 5.193 -17.676 1.00 88.00 98 PRO A O 1
ATOM 803 N N . TYR A 1 99 ? 9.809 6.635 -15.960 1.00 87.88 99 TYR A N 1
ATOM 804 C CA . TYR A 1 99 ? 10.586 5.781 -15.054 1.00 87.88 99 TYR A CA 1
ATOM 805 C C . TYR A 1 99 ? 10.008 4.362 -14.885 1.00 87.88 99 TYR A C 1
ATOM 807 O O . TYR A 1 99 ? 10.752 3.410 -14.665 1.00 87.88 99 TYR A O 1
ATOM 815 N N . VAL A 1 100 ? 8.687 4.179 -15.015 1.00 84.56 100 VAL A N 1
ATOM 816 C CA . VAL A 1 100 ? 8.041 2.853 -14.950 1.00 84.56 100 VAL A CA 1
ATOM 817 C C . VAL A 1 100 ? 8.504 1.968 -16.107 1.00 84.56 100 VAL A C 1
ATOM 819 O O . VAL A 1 100 ? 8.767 0.790 -15.886 1.00 84.56 100 VAL A O 1
ATOM 822 N N . VAL A 1 101 ? 8.676 2.522 -17.312 1.00 86.06 101 VAL A N 1
ATOM 823 C CA . VAL A 1 101 ? 9.199 1.776 -18.471 1.00 86.06 101 VAL A CA 1
ATOM 824 C C . VAL A 1 101 ? 10.643 1.345 -18.218 1.00 86.06 101 VAL A C 1
ATOM 826 O O . VAL A 1 101 ? 11.002 0.198 -18.493 1.00 86.06 101 VAL A O 1
ATOM 829 N N . ILE A 1 102 ? 11.450 2.235 -17.631 1.00 89.31 102 ILE A N 1
ATOM 830 C CA . ILE A 1 102 ? 12.824 1.929 -17.212 1.00 89.31 102 ILE A CA 1
ATOM 831 C C . ILE A 1 102 ? 12.811 0.769 -16.210 1.00 89.31 102 ILE A C 1
ATOM 833 O O . ILE A 1 102 ? 13.512 -0.221 -16.405 1.00 89.31 102 ILE A O 1
ATOM 837 N N . LEU A 1 103 ? 11.974 0.841 -15.171 1.00 88.62 103 LEU A N 1
ATOM 838 C CA . LEU A 1 103 ? 11.880 -0.201 -14.148 1.00 88.62 103 LEU A CA 1
ATOM 839 C C . LEU A 1 103 ? 11.445 -1.557 -14.713 1.00 88.62 103 LEU A C 1
ATOM 841 O O . LEU A 1 103 ? 12.031 -2.566 -14.324 1.00 88.62 103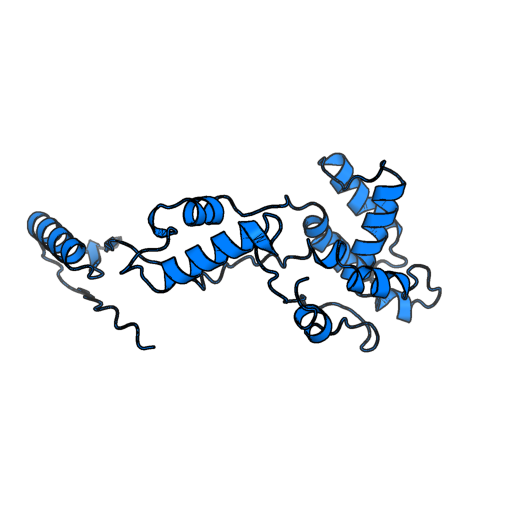 LEU A O 1
ATOM 845 N N . VAL A 1 104 ? 10.466 -1.598 -15.623 1.00 86.12 104 VAL A N 1
ATOM 846 C CA . VAL A 1 104 ? 10.012 -2.841 -16.279 1.00 86.12 104 VAL A CA 1
ATOM 847 C C . VAL A 1 104 ? 11.173 -3.505 -17.012 1.00 86.12 104 VAL A C 1
ATOM 849 O O . VAL A 1 104 ? 11.541 -4.638 -16.708 1.00 86.12 104 VAL A O 1
ATOM 852 N N . LYS A 1 105 ? 11.829 -2.765 -17.905 1.00 88.56 105 LYS A N 1
ATOM 853 C CA . LYS A 1 105 ? 12.914 -3.306 -18.728 1.00 88.56 105 LYS A CA 1
ATOM 854 C C . LYS A 1 105 ? 14.145 -3.697 -17.925 1.00 88.56 105 LYS A C 1
ATOM 856 O O . LYS A 1 105 ? 14.741 -4.738 -18.186 1.00 88.56 105 LYS A O 1
ATOM 861 N N . MET A 1 106 ? 14.509 -2.898 -16.926 1.00 89.56 106 MET A N 1
ATOM 862 C CA . MET A 1 106 ? 15.627 -3.222 -16.036 1.00 89.56 106 MET A CA 1
ATOM 863 C C . MET A 1 106 ? 15.319 -4.450 -15.183 1.00 89.56 106 MET A C 1
ATOM 865 O O . MET A 1 106 ? 16.209 -5.255 -14.918 1.00 89.56 106 MET A O 1
ATOM 869 N N . SER A 1 107 ? 14.055 -4.640 -14.794 1.00 87.69 107 SER A N 1
ATOM 870 C CA . SER A 1 107 ? 13.619 -5.854 -14.100 1.00 87.69 107 SER A CA 1
ATOM 871 C C . SER A 1 107 ? 13.733 -7.088 -14.991 1.00 87.69 107 SER A C 1
ATOM 873 O O . SER A 1 107 ? 14.143 -8.142 -14.509 1.00 87.69 107 SER A O 1
ATOM 875 N N . ASP A 1 108 ? 13.420 -6.980 -16.281 1.00 86.69 108 ASP A N 1
ATOM 876 C CA . ASP A 1 108 ? 13.543 -8.100 -17.220 1.00 86.69 108 ASP A CA 1
ATOM 877 C C . ASP A 1 108 ? 15.004 -8.424 -17.567 1.00 86.69 108 ASP A C 1
ATOM 879 O O . ASP A 1 108 ? 15.383 -9.599 -17.619 1.00 86.69 108 ASP A O 1
ATOM 883 N N . GLU A 1 109 ? 15.866 -7.411 -17.698 1.00 88.75 109 GLU A N 1
ATOM 884 C CA . GLU A 1 109 ? 17.321 -7.598 -17.815 1.00 88.75 109 GLU A CA 1
ATOM 885 C C . GLU A 1 109 ? 17.895 -8.285 -16.563 1.00 88.75 109 GLU A C 1
ATOM 887 O O . GLU A 1 109 ? 18.683 -9.237 -16.651 1.00 88.75 109 GLU A O 1
ATOM 892 N N . TRP A 1 110 ? 17.443 -7.861 -15.380 1.00 89.50 110 TRP A N 1
ATOM 893 C CA . TRP A 1 110 ? 17.820 -8.481 -14.114 1.00 89.50 110 TRP A CA 1
ATOM 894 C C . TRP A 1 110 ? 17.376 -9.947 -14.043 1.00 89.50 110 TRP A C 1
ATOM 896 O O . TRP A 1 110 ? 18.189 -10.826 -13.754 1.00 89.50 110 TRP A O 1
ATOM 906 N N . LYS A 1 111 ? 16.111 -10.242 -14.366 1.00 87.31 111 LYS A N 1
ATOM 907 C CA . LYS A 1 111 ? 15.590 -11.619 -14.414 1.00 87.31 111 LYS A CA 1
ATOM 908 C C . LYS A 1 111 ? 16.401 -12.481 -15.379 1.00 87.31 111 LYS A C 1
ATOM 910 O O . LYS A 1 111 ? 16.744 -13.608 -15.038 1.00 87.31 111 LYS A O 1
ATOM 915 N N . THR A 1 112 ? 16.752 -11.960 -16.552 1.00 88.19 112 THR A N 1
ATOM 916 C CA . THR A 1 112 ? 17.529 -12.705 -17.558 1.00 88.19 112 THR A CA 1
ATOM 917 C C . THR A 1 112 ? 18.922 -13.078 -17.043 1.00 88.19 112 THR A C 1
ATOM 919 O O . THR A 1 112 ? 19.396 -14.186 -17.286 1.00 88.19 112 THR A O 1
ATOM 922 N N . SER A 1 113 ? 19.563 -12.190 -16.280 1.00 88.56 113 SER A N 1
ATOM 923 C CA . SER A 1 113 ? 20.898 -12.416 -15.706 1.00 88.56 113 SER A CA 1
ATOM 924 C C . SER A 1 113 ? 20.897 -13.231 -14.401 1.00 88.56 113 SER A C 1
ATOM 926 O O . SER A 1 113 ? 21.888 -13.895 -14.106 1.00 88.56 113 SER A O 1
ATOM 928 N N . HIS A 1 114 ? 19.790 -13.242 -13.648 1.00 87.19 114 HIS A N 1
ATOM 929 C CA . HIS A 1 114 ? 19.685 -13.846 -12.307 1.00 87.19 114 HIS A CA 1
ATOM 930 C C . HIS A 1 114 ? 18.644 -14.979 -12.221 1.00 87.19 114 HIS A C 1
ATOM 932 O O . HIS A 1 114 ? 17.981 -15.175 -11.198 1.00 87.19 114 HIS A O 1
ATOM 938 N N . GLY A 1 115 ? 18.482 -15.743 -13.307 1.00 82.50 115 GLY A N 1
ATOM 939 C CA . GLY A 1 115 ? 17.686 -16.978 -13.312 1.00 82.50 115 GLY A CA 1
ATOM 940 C C . GLY A 1 115 ? 16.177 -16.777 -13.126 1.00 82.50 115 GLY A C 1
ATOM 941 O O . GLY A 1 115 ? 15.514 -17.619 -12.529 1.00 82.50 115 GLY A O 1
ATOM 942 N N . GLY A 1 116 ? 15.634 -15.659 -13.607 1.00 81.69 116 GLY A N 1
ATOM 943 C CA . GLY A 1 116 ? 14.202 -15.349 -13.603 1.00 81.69 116 GLY A CA 1
ATOM 944 C C . GLY A 1 116 ? 13.687 -14.685 -12.326 1.00 81.69 116 GLY A C 1
ATOM 945 O O . GLY A 1 116 ? 12.486 -14.450 -12.212 1.00 81.69 116 GLY A O 1
ATOM 946 N N . THR A 1 117 ? 14.559 -14.376 -11.364 1.00 82.50 117 THR A N 1
ATOM 947 C CA . THR A 1 117 ? 14.149 -13.860 -10.049 1.00 82.50 117 THR A CA 1
ATOM 948 C C . THR A 1 117 ? 14.364 -12.356 -9.909 1.00 82.50 117 THR A C 1
ATOM 950 O O . THR A 1 117 ? 15.307 -11.798 -10.462 1.00 82.50 117 THR A O 1
ATOM 953 N N . LEU A 1 118 ? 13.477 -11.690 -9.162 1.00 85.00 118 LEU A N 1
ATOM 954 C CA . LEU A 1 118 ? 13.621 -10.277 -8.799 1.00 85.00 118 LEU A CA 1
ATOM 955 C C . LEU A 1 118 ? 14.611 -10.091 -7.629 1.00 85.00 118 LEU A C 1
ATOM 957 O O . LEU A 1 118 ? 14.815 -11.024 -6.845 1.00 85.00 118 LEU A O 1
ATOM 961 N N . PRO A 1 119 ? 15.196 -8.888 -7.457 1.00 85.56 119 PRO A N 1
ATOM 962 C CA . PRO A 1 119 ? 16.143 -8.614 -6.376 1.00 85.56 119 PRO A CA 1
ATOM 963 C C . PRO A 1 119 ? 15.511 -8.800 -4.986 1.00 85.56 119 PRO A C 1
ATOM 965 O O . PRO A 1 119 ? 14.676 -8.008 -4.559 1.00 85.56 119 PRO A O 1
ATOM 968 N N . SER A 1 120 ? 15.921 -9.823 -4.237 1.00 84.75 120 SER A N 1
ATOM 969 C CA . SER A 1 120 ? 15.326 -10.147 -2.928 1.00 84.75 120 SER A CA 1
ATOM 970 C C . SER A 1 120 ? 16.234 -9.800 -1.742 1.00 84.75 120 SER A C 1
ATOM 972 O O . SER A 1 120 ? 15.757 -9.285 -0.724 1.00 84.75 120 SER A O 1
ATOM 974 N N . THR A 1 121 ? 17.545 -10.017 -1.874 1.00 88.38 121 THR A N 1
ATOM 975 C CA . THR A 1 121 ? 18.543 -9.746 -0.827 1.00 88.38 121 THR A CA 1
ATOM 976 C C . THR A 1 121 ? 18.937 -8.271 -0.784 1.00 88.38 121 THR A C 1
ATOM 978 O O . THR A 1 121 ? 18.725 -7.522 -1.739 1.00 88.38 121 THR A O 1
ATOM 981 N N . LYS A 1 122 ? 19.517 -7.813 0.333 1.00 88.50 122 LYS A N 1
ATOM 982 C CA . LYS A 1 122 ? 19.996 -6.423 0.446 1.00 88.50 122 LYS A CA 1
ATOM 983 C C . LYS A 1 122 ? 21.082 -6.130 -0.589 1.00 88.50 122 LYS A C 1
ATOM 985 O O . LYS A 1 122 ? 21.118 -5.041 -1.155 1.00 88.50 122 LYS A O 1
ATOM 990 N N . GLU A 1 123 ? 21.924 -7.118 -0.848 1.00 91.25 123 GLU A N 1
ATOM 991 C CA . GLU A 1 123 ? 23.011 -7.080 -1.816 1.00 91.25 123 GLU A CA 1
ATOM 992 C C . GLU A 1 123 ? 22.453 -6.975 -3.238 1.00 91.25 123 GLU A C 1
ATOM 994 O O . GLU A 1 123 ? 22.793 -6.023 -3.936 1.00 91.25 123 GLU A O 1
ATOM 999 N N . ALA A 1 124 ? 21.499 -7.837 -3.608 1.00 89.94 124 ALA A N 1
ATOM 1000 C CA . ALA A 1 124 ? 20.830 -7.797 -4.909 1.00 89.94 124 ALA A CA 1
ATOM 1001 C C . ALA A 1 124 ? 20.084 -6.472 -5.134 1.00 89.94 124 ALA A C 1
ATOM 1003 O O . ALA A 1 124 ? 20.145 -5.885 -6.209 1.00 89.94 124 ALA A O 1
ATOM 1004 N N . LYS A 1 125 ? 19.409 -5.946 -4.104 1.00 90.19 125 LYS A N 1
ATOM 1005 C CA . LYS A 1 125 ? 18.722 -4.643 -4.171 1.00 90.19 125 LYS A CA 1
ATOM 1006 C C . LYS A 1 125 ? 19.695 -3.492 -4.411 1.00 90.19 125 LYS A C 1
ATOM 1008 O O . LYS A 1 125 ? 19.368 -2.548 -5.127 1.00 90.19 125 LYS A O 1
ATOM 1013 N N . ARG A 1 126 ? 20.886 -3.553 -3.811 1.00 91.44 126 ARG A N 1
ATOM 1014 C CA . ARG A 1 126 ? 21.953 -2.577 -4.053 1.00 91.44 126 ARG A CA 1
ATOM 1015 C C . ARG A 1 126 ? 22.494 -2.710 -5.474 1.00 91.44 126 ARG A C 1
ATOM 1017 O O . ARG A 1 126 ? 22.616 -1.701 -6.152 1.00 91.44 126 ARG A O 1
ATOM 1024 N N . GLU A 1 127 ? 22.764 -3.926 -5.931 1.00 92.81 127 GLU A N 1
ATOM 1025 C CA . GLU A 1 127 ? 23.241 -4.200 -7.292 1.00 92.81 127 GLU A CA 1
ATOM 1026 C C . GLU A 1 127 ? 22.245 -3.739 -8.357 1.00 92.81 127 GLU A C 1
ATOM 1028 O O . GLU A 1 127 ? 22.648 -3.112 -9.329 1.00 92.81 127 GLU A O 1
ATOM 1033 N N . PHE A 1 128 ? 20.944 -3.929 -8.136 1.00 92.44 128 PHE A N 1
ATOM 1034 C CA . PHE A 1 128 ? 19.902 -3.412 -9.022 1.00 92.44 128 PHE A CA 1
ATOM 1035 C C . PHE A 1 128 ? 19.904 -1.876 -9.103 1.00 92.44 128 PHE A C 1
ATOM 1037 O O . PHE A 1 128 ? 19.753 -1.303 -10.180 1.00 92.44 128 PHE A O 1
ATOM 1044 N N . LYS A 1 129 ? 20.125 -1.182 -7.978 1.00 92.69 129 LYS A N 1
ATOM 1045 C CA . LYS A 1 129 ? 20.279 0.283 -7.980 1.00 92.69 129 LYS A CA 1
ATOM 1046 C C . LYS A 1 129 ? 21.534 0.730 -8.726 1.00 92.69 129 LYS A C 1
ATOM 1048 O O . LYS A 1 129 ? 21.490 1.736 -9.424 1.00 92.69 129 LYS A O 1
ATOM 1053 N N . GLU A 1 130 ? 22.639 0.004 -8.591 1.00 93.12 130 GLU A N 1
ATOM 1054 C CA . GLU A 1 130 ? 23.858 0.294 -9.353 1.00 93.12 130 GLU A CA 1
ATOM 1055 C C . GLU A 1 130 ? 23.679 -0.001 -10.850 1.00 93.12 130 GLU A C 1
ATOM 1057 O O . GLU A 1 130 ? 24.175 0.762 -11.676 1.00 93.12 130 GLU A O 1
ATOM 1062 N N . LEU A 1 131 ? 22.899 -1.026 -11.215 1.00 92.31 131 LEU A N 1
ATOM 1063 C CA . LEU A 1 131 ? 22.513 -1.294 -12.602 1.00 92.31 131 LEU A CA 1
ATOM 1064 C C . LEU A 1 131 ? 21.745 -0.105 -13.193 1.00 92.31 131 LEU A C 1
ATOM 1066 O O . LEU A 1 131 ? 22.122 0.385 -14.255 1.00 92.31 131 LEU A O 1
ATOM 1070 N N . LEU A 1 132 ? 20.741 0.416 -12.481 1.00 92.31 132 LEU A N 1
ATOM 1071 C CA . LEU A 1 132 ? 20.005 1.616 -12.899 1.00 92.31 132 LEU A CA 1
ATOM 1072 C C . LEU A 1 132 ? 20.933 2.820 -13.102 1.00 92.31 132 LEU A C 1
ATOM 1074 O O . LEU A 1 132 ? 20.861 3.478 -14.135 1.00 92.31 132 LEU A O 1
ATOM 1078 N N . LYS A 1 133 ? 21.854 3.070 -12.164 1.00 91.62 133 LYS A N 1
ATOM 1079 C CA . LYS A 1 133 ? 22.840 4.158 -12.284 1.00 91.62 133 LYS A CA 1
ATOM 1080 C C . LYS A 1 133 ? 23.782 3.978 -13.468 1.00 91.62 133 LYS A C 1
ATOM 1082 O O . LYS A 1 133 ? 24.141 4.955 -14.109 1.00 91.62 133 LYS A O 1
ATOM 1087 N N . SER A 1 134 ? 24.185 2.744 -13.770 1.00 90.25 134 SER A N 1
ATOM 1088 C CA . SER A 1 134 ? 25.086 2.456 -14.894 1.00 90.25 134 SER A CA 1
ATOM 1089 C C . SER A 1 134 ? 24.461 2.739 -16.263 1.00 90.25 134 SER A C 1
ATOM 1091 O O . SER A 1 134 ? 25.183 2.894 -17.245 1.00 90.25 134 SER A O 1
ATOM 1093 N N . ARG A 1 135 ? 23.125 2.800 -16.322 1.00 87.81 135 ARG A N 1
ATOM 1094 C CA . ARG A 1 135 ? 22.341 3.084 -17.529 1.00 87.81 135 ARG A CA 1
ATOM 1095 C C . ARG A 1 135 ? 22.025 4.569 -17.706 1.00 87.81 135 ARG A C 1
ATOM 1097 O O . ARG A 1 135 ? 21.562 4.947 -18.775 1.00 87.81 135 ARG A O 1
ATOM 1104 N N . MET A 1 136 ? 22.313 5.395 -16.701 1.00 88.25 136 MET A N 1
ATOM 1105 C CA . MET A 1 136 ? 22.209 6.847 -16.819 1.00 88.25 136 MET A CA 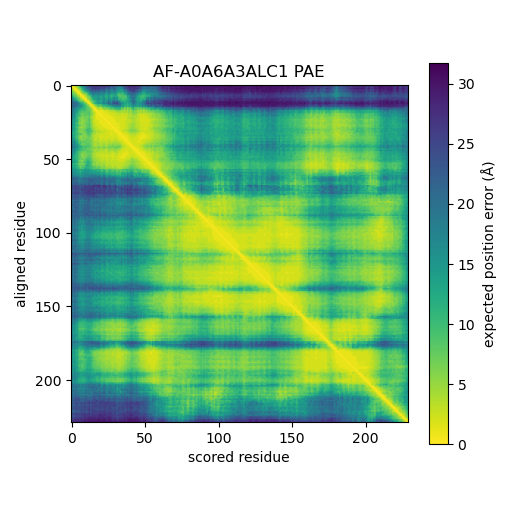1
ATOM 1106 C C . MET A 1 136 ? 23.260 7.363 -17.803 1.00 88.25 136 MET A C 1
ATOM 1108 O O . MET A 1 136 ? 24.454 7.095 -17.642 1.00 88.25 136 MET A O 1
ATOM 1112 N N . ALA A 1 137 ? 22.830 8.125 -18.807 1.00 84.25 137 ALA A N 1
ATOM 1113 C CA . ALA A 1 137 ? 23.729 8.725 -19.791 1.00 84.25 137 ALA A CA 1
ATOM 1114 C C . ALA A 1 137 ? 24.325 10.050 -19.285 1.00 84.25 137 ALA A C 1
ATOM 1116 O O . ALA A 1 137 ? 25.446 10.416 -19.650 1.00 84.25 137 ALA A O 1
ATOM 1117 N N . ALA A 1 138 ? 23.595 10.760 -18.421 1.00 82.25 138 ALA A N 1
ATOM 1118 C CA . ALA A 1 138 ? 24.006 12.024 -17.820 1.00 82.25 138 ALA A CA 1
ATOM 1119 C C . ALA A 1 138 ? 23.560 12.123 -16.350 1.00 82.25 138 ALA A C 1
ATOM 1121 O O . ALA A 1 138 ? 22.665 11.412 -15.902 1.00 82.25 138 ALA A O 1
ATOM 1122 N N . MET A 1 139 ? 24.194 13.011 -15.575 1.00 78.25 139 MET A N 1
ATOM 1123 C CA . MET A 1 139 ? 23.852 13.198 -14.153 1.00 78.25 139 MET A CA 1
ATOM 1124 C C . MET A 1 139 ? 22.542 13.967 -13.927 1.00 78.25 139 MET A C 1
ATOM 1126 O O . MET A 1 139 ? 22.035 13.969 -12.812 1.00 78.25 139 MET A O 1
ATOM 1130 N N . ASP A 1 140 ? 22.008 14.626 -14.953 1.00 84.75 140 ASP A N 1
ATOM 1131 C CA . ASP A 1 140 ? 20.789 15.437 -14.897 1.00 84.75 140 ASP A CA 1
ATOM 1132 C C . ASP A 1 140 ? 19.556 14.69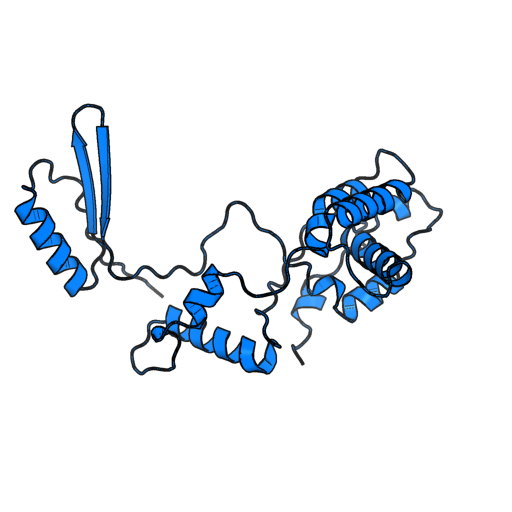5 -15.449 1.00 84.75 140 ASP A C 1
ATOM 1134 O O . ASP A 1 140 ? 18.613 15.313 -15.939 1.00 84.75 140 ASP A O 1
ATOM 1138 N N . GLU A 1 141 ? 19.567 13.359 -15.401 1.00 86.38 141 GLU A N 1
ATOM 1139 C CA . GLU A 1 141 ? 18.447 12.512 -15.823 1.00 86.38 141 GLU A CA 1
ATOM 1140 C C . GLU A 1 141 ? 17.473 12.279 -14.660 1.00 86.38 141 GLU A C 1
ATOM 1142 O O . GLU A 1 141 ? 17.629 11.368 -13.837 1.00 86.38 141 GLU A O 1
ATOM 1147 N N . GLU A 1 142 ? 16.456 13.142 -14.584 1.00 88.50 142 GLU A N 1
ATOM 1148 C CA . GLU A 1 142 ? 15.411 13.082 -13.555 1.00 88.50 142 GLU A CA 1
ATOM 1149 C C . GLU A 1 142 ? 14.632 11.762 -13.609 1.00 88.50 142 GLU A C 1
ATOM 1151 O O . GLU A 1 142 ? 14.413 11.144 -12.572 1.00 88.50 142 GLU A O 1
ATOM 1156 N N . ASN A 1 143 ? 14.322 11.247 -14.802 1.00 90.56 143 ASN A N 1
ATOM 1157 C CA . ASN A 1 143 ? 13.614 9.976 -14.978 1.00 90.56 143 ASN A CA 1
ATOM 1158 C C . ASN A 1 143 ? 14.347 8.763 -14.368 1.00 90.56 143 ASN A C 1
ATOM 1160 O O . ASN A 1 143 ? 13.719 7.891 -13.765 1.00 90.56 143 ASN A O 1
ATOM 1164 N N . TYR A 1 144 ? 15.677 8.695 -14.471 1.00 91.25 144 TYR A N 1
ATOM 1165 C CA . TYR A 1 144 ? 16.464 7.643 -13.817 1.00 91.25 144 TYR A CA 1
ATOM 1166 C C . TYR A 1 144 ? 16.606 7.868 -12.314 1.00 91.25 144 TYR A C 1
ATOM 1168 O O . TYR A 1 144 ? 16.625 6.900 -11.552 1.00 91.25 144 TYR A O 1
ATOM 1176 N N . THR A 1 145 ? 16.667 9.125 -11.873 1.00 91.12 145 THR A N 1
ATOM 1177 C CA . THR A 1 145 ? 16.645 9.462 -10.443 1.00 91.12 145 THR A CA 1
ATOM 1178 C C . THR A 1 145 ? 15.330 8.989 -9.813 1.00 91.12 145 THR A C 1
ATOM 1180 O O . THR A 1 145 ? 15.350 8.237 -8.836 1.00 91.12 145 THR A O 1
ATOM 1183 N N . GLU A 1 146 ? 14.197 9.292 -10.455 1.00 90.38 146 GLU A N 1
ATOM 1184 C CA . GLU A 1 146 ? 12.869 8.778 -10.103 1.00 90.38 146 GLU A CA 1
ATOM 1185 C C . GLU A 1 146 ? 12.837 7.242 -10.105 1.00 90.38 146 GLU A C 1
ATOM 1187 O O . GLU A 1 146 ? 12.315 6.638 -9.167 1.00 90.38 146 GLU A O 1
ATOM 1192 N N . ALA A 1 147 ? 13.429 6.584 -11.112 1.00 89.81 147 ALA A N 1
ATOM 1193 C CA . ALA A 1 147 ? 13.496 5.122 -11.182 1.00 89.81 147 ALA A CA 1
ATOM 1194 C C . ALA A 1 147 ? 14.282 4.522 -10.006 1.00 89.81 147 ALA A C 1
ATOM 1196 O O . ALA A 1 147 ? 13.860 3.529 -9.413 1.00 89.81 147 ALA A O 1
ATOM 1197 N N . ILE A 1 148 ? 15.416 5.114 -9.628 1.00 90.94 148 ILE A N 1
ATOM 1198 C CA . ILE A 1 148 ? 16.238 4.649 -8.502 1.00 90.94 148 ILE A CA 1
ATOM 1199 C C . ILE A 1 148 ? 15.477 4.793 -7.182 1.00 90.94 148 ILE A C 1
ATOM 1201 O O . ILE A 1 148 ? 15.485 3.858 -6.370 1.00 90.94 148 ILE A O 1
ATOM 1205 N N . ASP A 1 149 ? 14.783 5.909 -6.979 1.00 88.88 149 ASP A N 1
ATOM 1206 C CA . ASP A 1 149 ? 13.979 6.149 -5.779 1.00 88.88 149 ASP A CA 1
ATOM 1207 C C . ASP A 1 149 ? 12.757 5.223 -5.728 1.00 88.88 149 ASP A C 1
ATOM 1209 O O . ASP A 1 149 ? 12.441 4.636 -4.688 1.00 88.88 149 ASP A O 1
ATOM 1213 N N . ALA A 1 150 ? 12.130 4.983 -6.880 1.00 86.31 150 ALA A N 1
ATOM 1214 C CA . ALA A 1 150 ? 11.008 4.068 -7.038 1.00 86.31 150 ALA A CA 1
ATOM 1215 C C . ALA A 1 150 ? 11.414 2.585 -7.107 1.00 86.31 150 ALA A C 1
ATOM 1217 O O . ALA A 1 150 ? 10.537 1.727 -7.024 1.00 86.31 150 ALA A O 1
ATOM 1218 N N . SER A 1 151 ? 12.705 2.246 -7.200 1.00 87.06 151 SER A N 1
ATOM 1219 C CA . SER A 1 151 ? 13.174 0.856 -7.349 1.00 87.06 151 SER A CA 1
ATOM 1220 C C . SER A 1 151 ? 12.726 -0.057 -6.208 1.00 87.06 151 SER A C 1
ATOM 1222 O O . SER A 1 151 ? 12.509 -1.247 -6.423 1.00 87.06 151 SER A O 1
ATOM 1224 N N . ILE A 1 152 ? 12.494 0.498 -5.010 1.00 83.00 152 ILE A N 1
ATOM 1225 C CA . ILE A 1 152 ? 11.939 -0.248 -3.873 1.00 83.00 152 ILE A CA 1
ATOM 1226 C C . ILE A 1 152 ? 10.591 -0.896 -4.178 1.00 83.00 152 ILE A C 1
ATOM 1228 O O . ILE A 1 152 ? 10.287 -1.960 -3.641 1.00 83.00 152 ILE A O 1
ATOM 1232 N N . LYS A 1 153 ? 9.820 -0.297 -5.087 1.00 79.19 153 LYS A N 1
ATOM 1233 C CA . LYS A 1 153 ? 8.511 -0.785 -5.518 1.00 79.19 153 LYS A CA 1
ATOM 1234 C C . LYS A 1 153 ? 8.620 -2.075 -6.341 1.00 79.19 153 LYS A C 1
ATOM 1236 O O . LYS A 1 153 ? 7.695 -2.875 -6.312 1.00 79.19 153 LYS A O 1
ATOM 1241 N N . VAL A 1 154 ? 9.752 -2.317 -7.014 1.00 78.62 154 VAL A N 1
ATOM 1242 C CA . VAL A 1 154 ? 10.000 -3.539 -7.809 1.00 78.62 154 VAL A CA 1
ATOM 1243 C C . VAL A 1 154 ? 10.121 -4.775 -6.918 1.00 78.62 154 VAL A C 1
ATOM 1245 O O . VAL A 1 154 ? 9.677 -5.859 -7.280 1.00 78.62 154 VAL A O 1
ATOM 1248 N N . PHE A 1 155 ? 10.735 -4.616 -5.747 1.00 77.56 155 PHE A N 1
ATOM 1249 C CA . PHE A 1 155 ? 11.057 -5.717 -4.837 1.00 77.56 155 PHE A CA 1
ATOM 1250 C C . PHE A 1 155 ? 10.314 -5.644 -3.498 1.00 77.56 155 PHE A C 1
ATOM 1252 O O . PHE A 1 155 ? 10.723 -6.277 -2.515 1.00 77.56 155 PHE A O 1
ATOM 1259 N N . ALA A 1 156 ? 9.253 -4.840 -3.431 1.00 74.81 156 ALA A N 1
ATOM 1260 C CA . ALA A 1 156 ? 8.356 -4.825 -2.289 1.00 74.81 156 ALA A CA 1
ATOM 1261 C C . ALA A 1 156 ? 7.690 -6.208 -2.142 1.00 74.81 156 ALA A C 1
ATOM 1263 O O . ALA A 1 156 ? 7.372 -6.839 -3.155 1.00 74.81 156 ALA A O 1
ATOM 1264 N N . PRO A 1 157 ? 7.508 -6.710 -0.905 1.00 67.38 157 PRO A N 1
ATOM 1265 C CA . PRO A 1 157 ? 6.840 -7.984 -0.687 1.00 67.38 157 PRO A CA 1
ATOM 1266 C C . PRO A 1 157 ? 5.444 -7.970 -1.320 1.00 67.38 157 PRO A C 1
ATOM 1268 O O . PRO A 1 157 ? 4.690 -7.002 -1.196 1.00 67.38 157 PRO A O 1
ATOM 1271 N N . GLN A 1 158 ? 5.141 -9.049 -2.036 1.00 67.19 158 GLN A N 1
ATOM 1272 C CA . GLN A 1 158 ? 3.835 -9.283 -2.642 1.00 67.19 158 GLN A CA 1
ATOM 1273 C C . GLN A 1 158 ? 2.843 -9.742 -1.569 1.00 67.19 158 GLN A C 1
ATOM 1275 O O . GLN A 1 158 ? 3.255 -10.255 -0.524 1.00 67.19 158 GLN A O 1
ATOM 1280 N N . GLY A 1 159 ? 1.553 -9.546 -1.829 1.00 71.12 159 GLY A N 1
ATOM 1281 C CA . GLY A 1 159 ? 0.490 -9.963 -0.933 1.00 71.12 159 GLY A CA 1
ATOM 1282 C C . GLY A 1 159 ? -0.261 -8.836 -0.234 1.00 71.12 159 GLY A C 1
ATOM 1283 O O . GLY A 1 159 ? 0.054 -7.640 -0.300 1.00 71.12 159 GLY A O 1
ATOM 1284 N N . ILE A 1 160 ? -1.281 -9.299 0.476 1.00 81.25 160 ILE A N 1
ATOM 1285 C CA . ILE A 1 160 ? -2.177 -8.539 1.338 1.00 81.25 160 ILE A CA 1
ATOM 1286 C C . ILE A 1 160 ? -1.412 -8.118 2.600 1.00 81.25 160 ILE A C 1
ATOM 1288 O O . ILE A 1 160 ? -0.742 -8.950 3.218 1.00 81.25 160 ILE A O 1
ATOM 1292 N N . SER A 1 161 ? -1.525 -6.847 3.002 1.00 83.12 161 SER A N 1
ATOM 1293 C CA . SER A 1 161 ? -0.917 -6.356 4.244 1.00 83.12 161 SER A CA 1
ATOM 1294 C C . SER A 1 161 ? -1.443 -7.137 5.460 1.00 83.12 161 SER A C 1
ATOM 1296 O O . SER A 1 161 ? -2.597 -7.570 5.456 1.00 83.12 161 SER A O 1
ATOM 1298 N N . PRO A 1 162 ? -0.637 -7.321 6.521 1.00 85.19 162 PRO A N 1
ATOM 1299 C CA . PRO A 1 162 ? -1.070 -8.068 7.703 1.00 85.19 162 PRO A CA 1
ATOM 1300 C C . PRO A 1 162 ? -2.326 -7.466 8.349 1.00 85.19 162 PRO A C 1
ATOM 1302 O O . PRO A 1 162 ? -3.193 -8.210 8.802 1.00 85.19 162 PRO A O 1
ATOM 1305 N N . ASP A 1 163 ? -2.458 -6.139 8.328 1.00 87.25 163 ASP A N 1
ATOM 1306 C CA . ASP A 1 163 ? -3.630 -5.436 8.856 1.00 87.25 163 ASP A CA 1
ATOM 1307 C C . ASP A 1 163 ? -4.895 -5.785 8.060 1.00 87.25 163 ASP A C 1
ATOM 1309 O O . ASP A 1 163 ? -5.938 -6.092 8.634 1.00 87.25 163 ASP A O 1
ATOM 1313 N N . LEU A 1 164 ? -4.797 -5.816 6.727 1.00 88.19 164 LEU A N 1
ATOM 1314 C CA . LEU A 1 164 ? -5.919 -6.188 5.871 1.00 88.19 164 LEU A CA 1
ATOM 1315 C C . LEU A 1 164 ? -6.239 -7.686 5.972 1.00 88.19 164 LEU A C 1
ATOM 1317 O O . LEU A 1 164 ? -7.409 -8.061 5.955 1.00 88.19 164 LEU A O 1
ATOM 1321 N N . GLN A 1 165 ? -5.231 -8.546 6.145 1.00 89.88 165 GLN A N 1
ATOM 1322 C CA . GLN A 1 165 ? -5.458 -9.972 6.390 1.00 89.88 165 GLN A CA 1
ATOM 1323 C C . GLN A 1 165 ? -6.288 -10.201 7.654 1.00 89.88 165 GLN A C 1
ATOM 1325 O O . GLN A 1 165 ? -7.212 -11.007 7.613 1.00 89.88 165 GLN A O 1
ATOM 1330 N N . GLN A 1 166 ? -6.005 -9.480 8.746 1.00 91.31 166 GLN A N 1
ATOM 1331 C CA . GLN A 1 166 ? -6.788 -9.581 9.985 1.00 91.31 166 GLN A CA 1
ATOM 1332 C C . GLN A 1 166 ? -8.259 -9.212 9.771 1.00 91.31 166 GLN A C 1
ATOM 1334 O O . GLN A 1 166 ? -9.134 -9.897 10.289 1.00 91.31 166 GLN A O 1
ATOM 1339 N N . ILE A 1 167 ? -8.528 -8.178 8.970 1.00 91.88 167 ILE A N 1
ATOM 1340 C CA . ILE A 1 167 ? -9.892 -7.743 8.643 1.00 91.88 167 ILE A CA 1
ATOM 1341 C C . ILE A 1 167 ? -10.616 -8.801 7.793 1.00 91.88 167 ILE A C 1
ATOM 1343 O O . ILE A 1 167 ? -11.779 -9.103 8.040 1.00 91.88 167 ILE A O 1
ATOM 1347 N N . ILE A 1 168 ? -9.935 -9.395 6.809 1.00 90.44 168 ILE A N 1
ATOM 1348 C CA . ILE A 1 168 ? -10.529 -10.380 5.887 1.00 90.44 168 ILE A CA 1
ATOM 1349 C C . ILE A 1 168 ? -10.896 -11.697 6.590 1.00 90.44 168 ILE A C 1
ATOM 1351 O O . ILE A 1 168 ? -11.888 -12.335 6.230 1.00 90.44 168 ILE A O 1
ATOM 1355 N N . ILE A 1 169 ? -10.095 -12.135 7.566 1.00 90.25 169 ILE A N 1
ATOM 1356 C CA . ILE A 1 169 ? -10.346 -13.387 8.300 1.00 90.25 169 ILE A CA 1
ATOM 1357 C C . ILE A 1 169 ? -11.324 -13.219 9.468 1.00 90.25 169 ILE A C 1
ATOM 1359 O O . ILE A 1 169 ? -11.638 -14.209 10.130 1.00 90.25 169 ILE A O 1
ATOM 1363 N N . ASP A 1 170 ? -11.778 -11.996 9.746 1.00 90.06 170 ASP A N 1
ATOM 1364 C CA . ASP A 1 170 ? -12.734 -11.740 10.816 1.00 90.06 170 ASP A CA 1
ATOM 1365 C C . ASP A 1 170 ? -14.073 -12.433 10.521 1.00 90.06 170 ASP A C 1
ATOM 1367 O O . ASP A 1 170 ? -14.548 -12.469 9.386 1.00 90.06 170 ASP A O 1
ATOM 1371 N N . SER A 1 171 ? -14.712 -12.954 11.566 1.00 86.25 171 SER A N 1
ATOM 1372 C CA . SER A 1 171 ? -16.062 -13.522 11.495 1.00 86.25 171 SER A CA 1
ATOM 1373 C C . SER A 1 171 ? -17.112 -12.544 10.954 1.00 86.25 171 SER A C 1
ATOM 1375 O O . SER A 1 171 ? -18.101 -12.966 10.360 1.00 86.25 171 SER A O 1
ATOM 1377 N N . CYS A 1 172 ? -16.906 -11.236 11.127 1.00 84.25 172 CYS A N 1
ATOM 1378 C CA . CYS A 1 172 ? -17.781 -10.201 10.584 1.00 84.25 172 CYS A CA 1
ATOM 1379 C C . CYS A 1 172 ? -17.687 -10.079 9.054 1.00 84.25 172 CYS A C 1
ATOM 1381 O O . CYS A 1 172 ? -18.594 -9.517 8.441 1.00 84.25 172 CYS A O 1
ATOM 1383 N N . ALA A 1 173 ? -16.629 -10.614 8.433 1.00 80.44 173 ALA A N 1
ATOM 1384 C CA . ALA A 1 173 ? -16.472 -10.675 6.981 1.00 80.44 173 ALA A CA 1
ATOM 1385 C C . ALA A 1 173 ? -17.261 -11.830 6.332 1.00 80.44 173 ALA A C 1
ATOM 1387 O O . ALA A 1 173 ? -17.208 -11.992 5.113 1.00 80.44 173 ALA A O 1
ATOM 1388 N N . ASP A 1 174 ? -17.979 -12.640 7.115 1.00 83.94 174 ASP A N 1
ATOM 1389 C CA . ASP A 1 174 ? -18.875 -13.668 6.591 1.00 83.94 174 ASP A CA 1
ATOM 1390 C C . ASP A 1 174 ? -20.276 -13.090 6.326 1.00 83.94 174 ASP A C 1
ATOM 1392 O O . ASP A 1 174 ? -20.794 -12.252 7.069 1.00 83.94 174 ASP A O 1
ATOM 1396 N N . PHE A 1 175 ? -20.906 -13.532 5.234 1.00 72.06 175 PHE A N 1
ATOM 1397 C CA . PHE A 1 175 ? -22.181 -12.981 4.774 1.00 72.06 175 PHE A CA 1
ATOM 1398 C C . PHE A 1 175 ? -23.291 -13.211 5.816 1.00 72.06 175 PHE A C 1
ATOM 1400 O O . PHE A 1 175 ? -23.696 -14.345 6.076 1.00 72.06 175 PHE A O 1
ATOM 1407 N N . GLY A 1 176 ? -23.801 -12.127 6.407 1.00 70.69 176 GLY A N 1
ATOM 1408 C CA . GLY A 1 176 ? -24.792 -12.170 7.480 1.00 70.69 176 GLY A CA 1
ATOM 1409 C C . GLY A 1 176 ? -25.929 -11.170 7.278 1.00 70.69 176 GLY A C 1
ATOM 1410 O O . GLY A 1 176 ? -25.742 -10.053 6.795 1.00 70.69 176 GLY A O 1
ATOM 1411 N N . THR A 1 177 ? -27.144 -11.550 7.677 1.00 65.00 177 THR A N 1
ATOM 1412 C CA . THR A 1 177 ? -28.276 -10.616 7.733 1.00 65.00 177 THR A CA 1
ATOM 1413 C C . THR A 1 177 ? -28.061 -9.644 8.896 1.00 65.00 177 THR A C 1
ATOM 1415 O O . THR A 1 177 ? -28.236 -10.029 10.050 1.00 65.00 177 THR A O 1
ATOM 1418 N N . GLY A 1 178 ? -27.678 -8.399 8.602 1.00 73.19 178 GLY A N 1
ATOM 1419 C CA . GLY A 1 178 ? -27.439 -7.352 9.608 1.00 73.19 178 GLY A CA 1
ATOM 1420 C C . GLY A 1 178 ? -26.011 -6.797 9.657 1.00 73.19 178 GLY A C 1
ATOM 1421 O O . GLY A 1 178 ? -25.731 -5.972 10.525 1.00 73.19 178 GLY A O 1
ATOM 1422 N N . SER A 1 179 ? -25.123 -7.219 8.749 1.00 81.19 179 SER A N 1
ATOM 1423 C CA . SER A 1 179 ? -23.770 -6.661 8.627 1.00 81.19 179 SER A CA 1
ATOM 1424 C C . SER A 1 179 ? -23.796 -5.176 8.240 1.00 81.19 179 SER A C 1
ATOM 1426 O O . SER A 1 179 ? -24.677 -4.725 7.505 1.00 81.19 179 SER A O 1
ATOM 1428 N N . SER A 1 180 ? -22.826 -4.404 8.738 1.00 86.00 180 SER A N 1
ATOM 1429 C CA . SER A 1 180 ? -22.652 -3.003 8.340 1.00 86.00 180 SER A CA 1
ATOM 1430 C C . SER A 1 180 ? -22.163 -2.902 6.889 1.00 86.00 180 SER A C 1
ATOM 1432 O O . SER A 1 180 ? -21.601 -3.852 6.348 1.00 86.00 180 SER A O 1
ATOM 1434 N N . GLU A 1 181 ? -22.343 -1.737 6.261 1.00 88.94 181 GLU A N 1
ATOM 1435 C CA . GLU A 1 181 ? -21.874 -1.471 4.890 1.00 88.94 181 GLU A CA 1
ATOM 1436 C C . GLU A 1 181 ? -20.382 -1.796 4.713 1.00 88.94 181 GLU A C 1
ATOM 1438 O O . GLU A 1 181 ? -19.997 -2.425 3.732 1.00 88.94 181 GLU A O 1
ATOM 1443 N N . PHE A 1 182 ? -19.556 -1.451 5.706 1.00 90.88 182 PHE A N 1
ATOM 1444 C CA . PHE A 1 182 ? -18.135 -1.793 5.718 1.00 90.88 182 PHE A CA 1
ATOM 1445 C C . PHE A 1 182 ? -17.907 -3.303 5.603 1.00 90.88 182 PHE A C 1
ATOM 1447 O O . PHE A 1 182 ? -17.166 -3.748 4.732 1.00 90.88 182 PHE A O 1
ATOM 1454 N N . TRP A 1 183 ? -18.569 -4.098 6.445 1.00 91.69 183 TRP A N 1
ATOM 1455 C CA . TRP A 1 183 ? -18.395 -5.549 6.458 1.00 91.69 183 TRP A CA 1
ATOM 1456 C C . TRP A 1 183 ? -18.944 -6.223 5.196 1.00 91.69 183 TRP A C 1
ATOM 1458 O O . TRP A 1 183 ? -18.378 -7.214 4.745 1.00 91.69 183 TRP A O 1
ATOM 1468 N N . VAL A 1 184 ? -19.974 -5.650 4.562 1.00 91.19 184 VAL A N 1
ATOM 1469 C CA . VAL A 1 184 ? -20.442 -6.093 3.236 1.00 91.19 184 VAL A CA 1
ATOM 1470 C C . VAL A 1 184 ? -19.366 -5.870 2.168 1.00 91.19 184 VAL A C 1
ATOM 1472 O O . VAL A 1 184 ? -19.123 -6.755 1.349 1.00 91.19 184 VAL A O 1
ATOM 1475 N N . ILE A 1 185 ? -18.685 -4.721 2.188 1.00 91.31 185 ILE A N 1
ATOM 1476 C CA . ILE A 1 185 ? -17.573 -4.434 1.268 1.00 91.31 185 ILE A CA 1
ATOM 1477 C C . ILE A 1 185 ? -16.391 -5.372 1.538 1.00 91.31 185 ILE A C 1
ATOM 1479 O O . ILE A 1 185 ? -15.806 -5.896 0.594 1.00 91.31 185 ILE A O 1
ATOM 1483 N N . VAL A 1 186 ? -16.055 -5.628 2.807 1.00 92.06 186 VAL A N 1
ATOM 1484 C CA . VAL A 1 186 ? -14.991 -6.578 3.179 1.00 92.06 186 VAL A CA 1
ATOM 1485 C C . VAL A 1 186 ? -15.327 -7.995 2.712 1.00 92.06 186 VAL A C 1
ATOM 1487 O O . VAL A 1 186 ? -14.449 -8.671 2.184 1.00 92.06 186 VAL A O 1
ATOM 1490 N N . ALA A 1 187 ? -16.581 -8.436 2.842 1.00 91.25 187 ALA A N 1
ATOM 1491 C CA . ALA A 1 187 ? -17.024 -9.735 2.337 1.00 91.25 187 ALA A CA 1
ATOM 1492 C C . ALA A 1 187 ? -16.876 -9.826 0.808 1.00 91.25 187 ALA A C 1
ATOM 1494 O O . ALA A 1 187 ? -16.313 -10.789 0.296 1.00 91.25 187 ALA A O 1
ATOM 1495 N N . ALA A 1 188 ? -17.283 -8.785 0.075 1.00 91.12 188 ALA A N 1
ATOM 1496 C CA . ALA A 1 188 ? -17.086 -8.724 -1.373 1.00 91.12 188 ALA A CA 1
ATOM 1497 C C . ALA A 1 188 ? -15.596 -8.715 -1.764 1.00 91.12 188 ALA A C 1
ATOM 1499 O O . ALA A 1 188 ? -15.199 -9.364 -2.729 1.00 91.12 188 ALA A O 1
ATOM 1500 N N . LEU A 1 189 ? -14.752 -8.013 -1.001 1.00 91.12 189 LEU A N 1
ATOM 1501 C CA . LEU A 1 189 ? -13.301 -8.007 -1.196 1.00 91.12 189 LEU A CA 1
ATOM 1502 C C . LEU A 1 189 ? -12.694 -9.396 -0.947 1.00 91.12 189 LEU A C 1
ATOM 1504 O O . LEU A 1 189 ? -11.839 -9.835 -1.712 1.00 91.12 189 LEU A O 1
ATOM 1508 N N . LYS A 1 190 ? -13.145 -10.093 0.100 1.00 91.50 190 LYS A N 1
ATOM 1509 C CA . LYS A 1 190 ? -12.753 -11.472 0.420 1.00 91.50 190 LYS A CA 1
ATOM 1510 C C . LYS A 1 190 ? -13.115 -12.428 -0.718 1.00 91.50 190 LYS A C 1
ATOM 1512 O O . LYS A 1 190 ? -12.261 -13.215 -1.127 1.00 91.50 190 LYS A O 1
ATOM 1517 N N . ASP A 1 191 ? -14.325 -12.315 -1.261 1.00 91.19 191 ASP A N 1
ATOM 1518 C CA . ASP A 1 191 ? -14.775 -13.113 -2.406 1.00 91.19 191 ASP A CA 1
ATOM 1519 C C . ASP A 1 191 ? -13.953 -12.817 -3.665 1.00 91.19 191 ASP A C 1
ATOM 1521 O O . ASP A 1 191 ? -13.514 -13.755 -4.333 1.00 91.19 191 ASP A O 1
ATOM 1525 N N . PHE A 1 192 ? -13.665 -11.542 -3.951 1.00 90.31 192 PHE A N 1
ATOM 1526 C CA . PHE A 1 192 ? -12.798 -11.160 -5.068 1.00 90.31 192 PHE A CA 1
ATOM 1527 C C . PHE A 1 192 ? -11.414 -11.796 -4.935 1.00 90.31 192 PHE A C 1
ATOM 1529 O O . PHE A 1 192 ? -10.930 -12.437 -5.858 1.00 90.31 192 PHE A O 1
ATOM 1536 N N . ILE A 1 193 ? -10.775 -11.666 -3.771 1.00 89.25 193 ILE A N 1
ATOM 1537 C CA . ILE A 1 193 ? -9.432 -12.210 -3.523 1.00 89.25 193 ILE A CA 1
ATOM 1538 C C . ILE A 1 193 ? -9.398 -13.728 -3.750 1.00 89.25 193 ILE A C 1
ATOM 1540 O O . ILE A 1 193 ? -8.424 -14.240 -4.306 1.00 89.25 193 ILE A O 1
ATOM 1544 N N . ALA A 1 194 ? -10.446 -14.443 -3.331 1.00 89.06 194 ALA A N 1
ATOM 1545 C CA . ALA A 1 194 ? -10.535 -15.896 -3.448 1.00 89.06 194 ALA A CA 1
ATOM 1546 C C . ALA A 1 194 ? -10.791 -16.387 -4.883 1.00 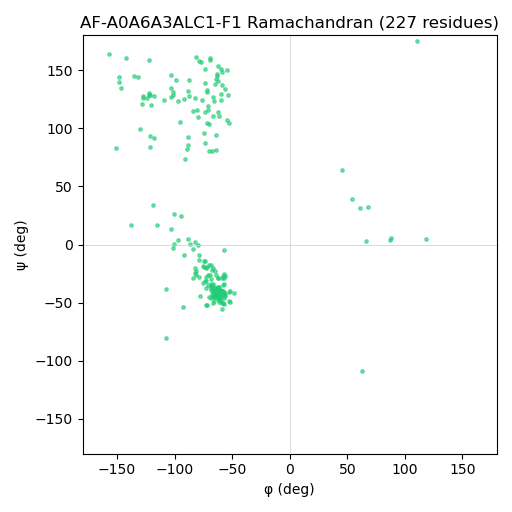89.06 194 ALA A C 1
ATOM 1548 O O . ALA A 1 194 ? -10.338 -17.479 -5.229 1.00 89.06 194 ALA A O 1
ATOM 1549 N N . ASN A 1 195 ? -11.504 -15.605 -5.698 1.00 88.69 195 ASN A N 1
ATOM 1550 C CA . ASN A 1 195 ? -11.931 -16.004 -7.037 1.00 88.69 195 ASN A CA 1
ATOM 1551 C C . ASN A 1 195 ? -11.134 -15.264 -8.126 1.00 88.69 195 ASN A C 1
ATOM 1553 O O . ASN A 1 195 ? -10.178 -15.816 -8.669 1.00 88.69 195 ASN A O 1
ATOM 1557 N N . GLU A 1 196 ? -11.493 -14.018 -8.445 1.00 85.25 196 GLU A N 1
ATOM 1558 C CA . GLU A 1 196 ? -10.928 -13.253 -9.569 1.00 85.25 196 GLU A CA 1
ATOM 1559 C C . GLU A 1 196 ? -9.542 -12.653 -9.273 1.00 85.25 196 GLU A C 1
ATOM 1561 O O . GLU A 1 196 ? -8.730 -12.433 -10.171 1.00 85.25 196 GLU A O 1
ATOM 1566 N N . GLY A 1 197 ? -9.251 -12.370 -8.006 1.00 77.44 197 GLY A N 1
ATOM 1567 C CA . GLY A 1 197 ? -8.058 -11.658 -7.555 1.00 77.44 197 GLY A CA 1
ATOM 1568 C C . GLY A 1 197 ? -6.793 -12.511 -7.506 1.00 77.44 197 GLY A C 1
ATOM 1569 O O . GLY A 1 197 ? -5.699 -11.956 -7.377 1.00 77.44 197 GLY A O 1
ATOM 1570 N N . GLY A 1 198 ? -6.913 -13.840 -7.601 1.00 80.25 198 GLY A N 1
ATOM 1571 C CA . GLY A 1 198 ? -5.775 -14.764 -7.547 1.00 80.25 198 GLY A CA 1
ATOM 1572 C C . GLY A 1 198 ? -4.995 -14.700 -6.229 1.00 80.25 198 GLY A C 1
ATOM 1573 O O . GLY A 1 198 ? -3.779 -14.881 -6.230 1.00 80.25 198 GLY A O 1
ATOM 1574 N N . GLY A 1 199 ? -5.671 -14.404 -5.114 1.00 82.19 199 GLY A N 1
ATOM 1575 C CA . GLY A 1 199 ? -5.054 -14.213 -3.798 1.00 82.19 199 GLY A CA 1
ATOM 1576 C C . GLY A 1 199 ? -4.578 -12.785 -3.506 1.00 82.19 199 GLY A C 1
ATOM 1577 O O . GLY A 1 199 ? -3.985 -12.556 -2.454 1.00 82.19 199 GLY A O 1
ATOM 1578 N N . GLU A 1 200 ? -4.851 -11.821 -4.390 1.00 80.94 200 GLU A N 1
ATOM 1579 C CA . GLU A 1 200 ? -4.429 -10.422 -4.258 1.00 80.94 200 GLU A CA 1
ATOM 1580 C C . GLU A 1 200 ? -5.612 -9.444 -4.285 1.00 80.94 200 GLU A C 1
ATOM 1582 O O . GLU A 1 200 ? -6.685 -9.733 -4.817 1.00 80.94 200 GLU A O 1
ATOM 1587 N N . VAL A 1 201 ? -5.389 -8.245 -3.741 1.00 84.38 201 VAL A N 1
ATOM 1588 C CA . VAL A 1 201 ? -6.379 -7.156 -3.736 1.00 84.38 201 VAL A CA 1
ATOM 1589 C C . VAL A 1 201 ? -6.632 -6.579 -5.143 1.00 84.38 201 VAL A C 1
ATOM 1591 O O . VAL A 1 201 ? -5.782 -6.713 -6.040 1.00 84.38 201 VAL A O 1
ATOM 1594 N N . PRO A 1 202 ? -7.790 -5.917 -5.360 1.00 81.31 202 PRO A N 1
ATOM 1595 C CA . PRO A 1 202 ? -8.058 -5.159 -6.577 1.00 81.31 202 PRO A CA 1
ATOM 1596 C C . PRO A 1 202 ? -6.974 -4.117 -6.850 1.00 81.31 202 PRO A C 1
ATOM 1598 O O . PRO A 1 202 ? -6.361 -3.577 -5.929 1.00 81.31 202 PRO A O 1
ATOM 1601 N N . LEU A 1 203 ? -6.753 -3.819 -8.131 1.00 74.31 203 LEU A N 1
ATOM 1602 C CA . LEU A 1 203 ? -5.811 -2.775 -8.513 1.00 74.31 203 LEU A CA 1
ATOM 1603 C C . LEU A 1 203 ? -6.380 -1.396 -8.238 1.00 74.31 203 LEU A C 1
ATOM 1605 O O . LEU A 1 203 ? -7.523 -1.099 -8.568 1.00 74.31 203 LEU A O 1
ATOM 1609 N N . GLU A 1 204 ? -5.518 -0.536 -7.725 1.00 67.81 204 GLU A N 1
ATOM 1610 C CA . GLU A 1 204 ? -5.864 0.836 -7.394 1.00 67.81 204 GLU A CA 1
ATOM 1611 C C . GLU A 1 204 ? -6.039 1.735 -8.628 1.00 67.81 204 GLU A C 1
ATOM 1613 O O . GLU A 1 204 ? -6.683 2.775 -8.559 1.00 67.81 204 GLU A O 1
ATOM 1618 N N . GLY A 1 205 ? -5.487 1.335 -9.780 1.00 63.66 205 GLY A N 1
ATOM 1619 C CA . GLY A 1 205 ? -5.654 2.052 -11.049 1.00 63.66 205 GLY A CA 1
ATOM 1620 C C . GLY A 1 205 ? -5.006 3.443 -11.099 1.00 63.66 205 GLY A C 1
ATOM 1621 O O . GLY A 1 205 ? -5.134 4.129 -12.110 1.00 63.66 205 GLY A O 1
ATOM 1622 N N . LEU A 1 206 ? -4.299 3.858 -10.042 1.00 66.00 206 LEU A N 1
ATOM 1623 C CA . LEU A 1 206 ? -3.580 5.126 -9.972 1.00 66.00 206 LEU A CA 1
ATOM 1624 C C . LEU A 1 206 ? -2.136 4.951 -10.445 1.00 66.00 206 LEU A C 1
ATOM 1626 O O . LEU A 1 206 ? -1.385 4.130 -9.915 1.00 66.00 206 LEU A O 1
ATOM 1630 N N . ILE A 1 207 ? -1.740 5.762 -11.424 1.00 70.00 207 ILE A N 1
ATOM 1631 C CA . ILE A 1 207 ? -0.351 5.880 -11.866 1.00 70.00 207 ILE A CA 1
ATOM 1632 C C . ILE A 1 207 ? 0.199 7.187 -11.280 1.00 70.00 207 ILE A C 1
ATOM 1634 O O . ILE A 1 207 ? -0.440 8.227 -11.451 1.00 70.00 207 ILE A O 1
ATOM 1638 N N . PRO A 1 208 ? 1.340 7.158 -10.571 1.00 70.25 208 PRO A N 1
ATOM 1639 C CA . PRO A 1 208 ? 1.992 8.380 -10.109 1.00 70.25 208 PRO A CA 1
ATOM 1640 C C . PRO A 1 208 ? 2.416 9.253 -11.290 1.00 70.25 208 PRO A C 1
ATOM 1642 O O . PRO A 1 208 ? 2.716 8.734 -12.363 1.00 70.25 208 PRO A O 1
ATOM 1645 N N . ASP A 1 209 ? 2.501 10.563 -11.063 1.00 74.44 209 ASP A N 1
ATOM 1646 C CA . ASP A 1 209 ? 3.084 11.486 -12.037 1.00 74.44 209 ASP A CA 1
ATOM 1647 C C . ASP A 1 209 ? 4.550 11.124 -12.340 1.00 74.44 209 ASP A C 1
ATOM 1649 O O . ASP A 1 209 ? 5.234 10.505 -11.512 1.00 74.44 209 ASP A O 1
ATOM 1653 N N . MET A 1 210 ? 5.003 11.441 -13.554 1.00 81.00 210 MET A N 1
ATOM 1654 C CA . MET A 1 210 ? 6.275 10.954 -14.094 1.00 81.00 210 MET A CA 1
ATOM 1655 C C . MET A 1 210 ? 6.912 11.958 -15.045 1.00 81.00 210 MET A C 1
ATOM 1657 O O . MET A 1 210 ? 6.243 12.466 -15.951 1.00 81.00 210 MET A O 1
ATOM 1661 N N . THR A 1 211 ? 8.232 12.112 -14.962 1.00 80.31 211 THR A N 1
ATOM 1662 C CA . THR A 1 211 ? 8.981 12.873 -15.966 1.00 80.31 211 THR A CA 1
ATOM 1663 C C . THR A 1 211 ? 9.006 12.106 -17.292 1.00 80.31 211 THR A C 1
ATOM 1665 O O . THR A 1 211 ? 9.698 11.098 -17.443 1.00 80.31 211 THR A O 1
ATOM 1668 N N . SER A 1 212 ? 8.195 12.549 -18.258 1.00 78.25 212 SER A N 1
ATOM 1669 C CA . SER A 1 212 ? 8.092 11.931 -19.583 1.00 78.25 212 SER A CA 1
ATOM 1670 C C . SER A 1 212 ? 7.573 12.888 -20.659 1.00 78.25 212 SER A C 1
ATOM 1672 O O . SER A 1 212 ? 7.032 13.952 -20.358 1.00 78.25 212 SER A O 1
ATOM 1674 N N . SER A 1 213 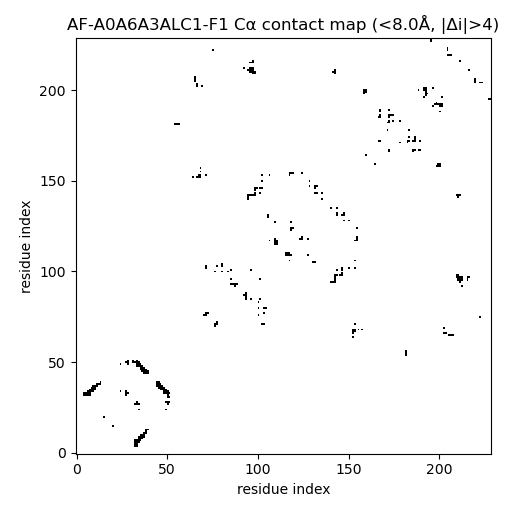? 7.755 12.533 -21.933 1.00 73.50 213 SER A N 1
ATOM 1675 C CA . SER A 1 213 ? 7.156 13.272 -23.050 1.00 73.50 213 SER A CA 1
ATOM 1676 C C . SER A 1 213 ? 5.657 12.990 -23.117 1.00 73.50 213 SER A C 1
ATOM 1678 O O . SER A 1 213 ? 5.205 11.897 -22.782 1.00 73.50 213 SER A O 1
ATOM 1680 N N . THR A 1 214 ? 4.873 13.943 -23.627 1.00 67.12 214 THR A N 1
ATOM 1681 C CA . THR A 1 214 ? 3.411 13.800 -23.770 1.00 67.12 214 THR A CA 1
ATOM 1682 C C . THR A 1 214 ? 2.989 12.591 -24.607 1.00 67.12 214 THR A C 1
ATOM 1684 O O . THR A 1 214 ? 1.892 12.075 -24.423 1.00 67.12 214 THR A O 1
ATOM 1687 N N . GLU A 1 215 ? 3.849 12.128 -25.513 1.00 65.88 215 GLU A N 1
ATOM 1688 C CA . GLU A 1 215 ? 3.620 10.947 -26.354 1.00 65.88 215 GLU A CA 1
ATOM 1689 C C . GLU A 1 215 ? 3.923 9.627 -25.626 1.00 65.88 215 GLU A C 1
ATOM 1691 O O . GLU A 1 215 ? 3.386 8.583 -25.995 1.00 65.88 215 GLU A O 1
ATOM 1696 N N . CYS A 1 216 ? 4.754 9.668 -24.579 1.00 61.56 216 CYS A N 1
ATOM 1697 C CA . CYS A 1 216 ? 5.150 8.511 -23.779 1.00 61.56 216 CYS A CA 1
ATOM 1698 C C . CYS A 1 216 ? 4.387 8.395 -22.449 1.00 61.56 216 CYS A C 1
ATOM 1700 O O . CYS A 1 216 ? 4.626 7.446 -21.700 1.00 61.56 216 CYS A O 1
ATOM 1702 N N . VAL A 1 217 ? 3.460 9.313 -22.152 1.00 64.44 217 VAL A N 1
ATOM 1703 C CA . VAL A 1 217 ? 2.585 9.204 -20.979 1.00 64.44 217 VAL A CA 1
ATOM 1704 C C . VAL A 1 217 ? 1.659 8.003 -21.153 1.00 64.44 217 VAL A C 1
ATOM 1706 O O . VAL A 1 217 ? 0.899 7.900 -22.119 1.00 64.44 217 VAL A O 1
ATOM 1709 N N . ILE A 1 218 ? 1.709 7.088 -20.189 1.00 63.91 218 ILE A N 1
ATOM 1710 C CA . ILE A 1 218 ? 0.799 5.951 -20.142 1.00 63.91 218 ILE A CA 1
ATOM 1711 C C . ILE A 1 218 ? -0.587 6.481 -19.781 1.00 63.91 218 ILE A C 1
ATOM 1713 O O . ILE A 1 218 ? -0.766 7.052 -18.710 1.00 63.91 218 ILE A O 1
ATOM 1717 N N . ASP A 1 219 ? -1.565 6.286 -20.664 1.00 63.41 219 ASP A N 1
ATOM 1718 C CA . ASP A 1 219 ? -2.950 6.673 -20.400 1.00 63.41 219 ASP A CA 1
ATOM 1719 C C . ASP A 1 219 ? -3.528 5.807 -19.258 1.00 63.41 219 ASP A C 1
ATOM 1721 O O . ASP A 1 219 ? -3.759 4.605 -19.464 1.00 63.41 219 ASP A O 1
ATOM 1725 N N . PRO A 1 220 ? -3.781 6.374 -18.060 1.00 57.38 220 PRO A N 1
ATOM 1726 C CA . PRO A 1 220 ? -4.269 5.609 -16.917 1.00 57.38 220 PRO A CA 1
ATOM 1727 C C . PRO A 1 220 ? -5.659 5.014 -17.168 1.00 57.38 220 PRO A C 1
ATOM 1729 O O . PRO A 1 220 ? -5.975 3.944 -16.643 1.00 57.38 220 PRO A O 1
ATOM 1732 N N . TYR A 1 221 ? -6.467 5.631 -18.039 1.00 52.56 221 TYR A N 1
ATOM 1733 C CA . TYR A 1 221 ? -7.794 5.126 -18.391 1.00 52.56 221 TYR A CA 1
ATOM 1734 C C . TYR A 1 221 ? -7.728 3.865 -19.252 1.00 52.56 221 TYR A C 1
ATOM 1736 O O . TYR A 1 221 ? -8.637 3.037 -19.193 1.00 52.56 221 TYR A O 1
ATOM 1744 N N . LYS A 1 222 ? -6.645 3.656 -20.012 1.00 58.84 222 LYS A N 1
ATOM 1745 C CA . LYS A 1 222 ? -6.434 2.397 -20.745 1.00 58.84 222 LYS A CA 1
ATOM 1746 C C . LYS A 1 222 ? -6.074 1.241 -19.822 1.00 58.84 222 LYS A C 1
ATOM 1748 O O . LYS A 1 222 ? -6.389 0.107 -20.160 1.00 58.84 222 LYS A O 1
ATOM 1753 N N . ILE A 1 223 ? -5.458 1.512 -18.671 1.00 55.28 223 ILE A N 1
ATOM 1754 C CA . ILE A 1 223 ? -5.126 0.473 -17.688 1.00 55.28 223 ILE A CA 1
ATOM 1755 C C . ILE A 1 223 ? -6.363 0.075 -16.879 1.00 55.28 223 ILE A C 1
ATOM 1757 O O . ILE A 1 223 ? -6.616 -1.114 -16.708 1.00 55.28 223 ILE A O 1
ATOM 1761 N N . SER A 1 224 ? -7.161 1.047 -16.422 1.00 49.09 224 SER A N 1
ATOM 1762 C CA . SER A 1 224 ? -8.365 0.787 -15.616 1.00 49.09 224 SER A CA 1
ATOM 1763 C C . SER A 1 224 ? -9.554 0.238 -16.414 1.00 49.09 224 SER A C 1
ATOM 1765 O O . SER A 1 224 ? -10.446 -0.374 -15.832 1.00 49.09 224 SER A O 1
ATOM 1767 N N . SER A 1 225 ? -9.567 0.417 -17.740 1.00 45.34 225 SER A N 1
ATOM 1768 C CA . SER A 1 225 ? -10.624 -0.095 -18.629 1.00 45.34 225 SER A CA 1
ATOM 1769 C C . SER A 1 225 ? -10.400 -1.531 -19.110 1.00 45.34 225 SER A C 1
ATOM 1771 O O . SER A 1 225 ? -11.210 -2.039 -19.886 1.00 45.34 225 SER A O 1
ATOM 1773 N N . ILE A 1 226 ? -9.310 -2.191 -18.706 1.00 50.12 226 ILE A N 1
ATOM 1774 C CA . ILE A 1 226 ? -9.088 -3.590 -19.074 1.00 50.12 226 ILE A CA 1
ATOM 1775 C C . ILE A 1 226 ? -9.919 -4.452 -18.123 1.00 50.12 226 ILE A C 1
ATOM 1777 O O . ILE A 1 226 ? -9.675 -4.422 -16.916 1.00 50.12 226 ILE A O 1
ATOM 1781 N N . PRO A 1 227 ? -10.921 -5.189 -18.637 1.00 39.56 227 PRO A N 1
ATOM 1782 C CA . PRO A 1 227 ? -11.721 -6.061 -17.801 1.00 39.56 227 PRO A CA 1
ATOM 1783 C C . PRO A 1 227 ? -10.781 -7.083 -17.168 1.00 39.56 227 PRO A C 1
ATOM 1785 O O . PRO A 1 227 ? -10.030 -7.755 -17.876 1.00 39.56 227 PRO A O 1
ATOM 1788 N N . PHE A 1 228 ? -10.798 -7.148 -15.836 1.00 43.12 228 PHE A N 1
ATOM 1789 C CA . PHE A 1 228 ? -10.221 -8.254 -15.086 1.00 43.12 228 PHE A CA 1
ATOM 1790 C C . PHE A 1 228 ? -10.835 -9.542 -15.664 1.00 43.12 228 PHE A C 1
ATOM 1792 O O . PHE A 1 228 ? -12.033 -9.774 -15.505 1.00 43.12 228 PHE A O 1
ATOM 1799 N N . LEU A 1 229 ? -10.043 -10.271 -16.455 1.00 35.12 229 LEU A N 1
ATOM 1800 C CA . LEU A 1 229 ? -10.368 -11.585 -17.012 1.00 35.12 229 LEU A CA 1
ATOM 1801 C C . LEU A 1 229 ? -9.944 -12.667 -16.027 1.00 35.12 229 LEU A C 1
ATOM 1803 O O . LEU A 1 229 ? -8.817 -12.536 -15.495 1.00 35.12 229 LEU A O 1
#

Solvent-accessible surface area (backbone atoms only — not comparable to full-atom values): 14102 Å² total; per-residue (Å²): 130,92,79,76,70,64,67,50,77,48,76,78,57,93,74,69,52,70,70,58,50,56,53,48,52,54,51,30,46,74,71,70,29,43,39,44,46,48,47,75,59,92,92,43,76,47,78,49,79,47,63,75,78,85,90,76,86,86,75,75,68,94,78,76,77,71,77,49,65,57,52,66,70,30,70,66,50,48,56,54,38,70,74,53,73,86,82,50,86,49,70,66,64,51,46,24,43,32,26,66,48,52,50,40,53,52,50,52,55,44,14,71,76,54,83,70,44,76,50,79,49,75,66,44,46,49,51,53,47,50,52,56,57,71,69,53,89,55,97,83,36,61,17,58,52,51,29,57,71,49,45,60,52,80,54,50,84,83,72,69,53,74,71,57,48,56,56,53,71,34,78,66,28,49,95,57,96,82,60,52,74,66,33,52,51,42,28,53,50,46,50,37,19,73,60,82,38,77,67,28,77,83,80,83,60,66,74,78,90,67,54,43,39,87,88,59,58,78,61,49,67,66,63,61,66,53,75,90,120

Organism: Hibiscus syriacus (NCBI:txid106335)

InterPro domains:
  IPR035985 Ubiquitin-activating enzyme-like [SSF69572] (19-223)

Mean predicted aligned error: 10.98 Å

Nearest PDB structures (foldseek):
  3dbl-assembly3_E  TM=8.918E-01  e=7.109E-13  Homo sapiens
  3dbh-assembly4_E  TM=8.934E-01  e=1.184E-12  Homo sapiens
  1yov-assembly1_A  TM=9.036E-01  e=1.404E-12  Homo sapiens
  3dbl-assembly4_A  TM=8.660E-01  e=7.963E-13  Homo sapiens
  3dbl-assembly1_G  TM=8.963E-01  e=5.290E-11  Homo sapiens

Radius of gyration: 25.11 Å; Cα contacts (8 Å, |Δi|>4): 214; chains: 1; bounding box: 53×39×68 Å

pLDDT: mean 78.51, std 14.57, range [29.19, 93.12]

Sequence (229 aa):
MDLRLNLVTLETILWLVEESMVKLDRICRQENVMLIFARSYGLTGLIQISVKEHTVIESKPDHFLYDLRKLISFVFLNSFAESIDLNVQDPVAHKHIPYVVILVKMSDEWKTSHGGTLPSTKEAKREFKELLKSRMAAMDEENYTEAIDASIKVFAPQGISPDLQQIIIDSCADFGTGSSEFWVIVAALKDFIANEGGGEVPLEGLIPDMTSSTECVIDPYKISSIPFL

Foldseek 3Di:
DDPPQVAPCPPDDQPDDPVNVVVVLVVCAVVQHKYWDWYDDPPDIDIDIHGNDDDDDCPPDPDDDAQCAVVLVPPVNVVLLVVDDCVDPDPVQNLFAWLSSVLSVLQVVLCVVPVNDGQADPVSLVVSLVVLVVSDPDPPRVRSVVNSVSNCSHHPDDADDPVLVVLLPDPLLDDDDPRDPSSPVSVVQNVCCVPLVVVHGDHPLDDDDTRHDPVNDDDSCVVVPDPSD

Secondary structure (DSSP, 8-state):
------EEEE---TT--HHHHHHHHHHHHHTT-EEEEEEEETTEEEEEEE-S----S----SS-----TTGGG-HHHHHHHHHS-TT-S-HHHHHTS-HHHHHHHHHHHHHHHTTT----SHHHHHHHHHHHHHT-SSTT-HHHHHHHHHGGGTSSPPS--HHHHHHHTSGGGS--TT--HHHHHHHHHHHHHHTTTTTSPPP--PPPP-S--TTT---HHHHHTS---